Protein AF-A0A1X0DKU6-F1 (afdb_monomer_lite)

Organism: NCBI:txid444597

InterPro domains:
  IPR003793 UPF0166 [PF02641] (6-101)
  IPR003793 UPF0166 [PF02641] (116-204)
  IPR003793 UPF0166 [PF02641] (235-328)
  IPR011322 Nitrogen regulatory PII-like, alpha/beta [SSF54913] (4-101)
  IPR011322 Nitrogen regulatory PII-like, alpha/beta [SSF54913] (114-208)
  IPR011322 Nitrogen regulatory PII-like, alpha/beta [SSF54913] (234-327)
  IPR015867 Nitrogen regulatory protein PII/ATP phosphoribosyltransferase, C-terminal [G3DSA:3.30.70.120] (1-109)
  IPR015867 Nitrogen regulatory protein PII/ATP phosphoribosyltransferase, C-terminal [G3DSA:3.30.70.120] (110-214)
  IPR015867 Nitrogen regulatory protein PII/ATP phosphoribosyltransferase, C-terminal [G3DSA:3.30.70.120] (232-338)

pLDDT: mean 88.09, std 13.45, range [38.06, 98.56]

Sequence (351 aa):
MTEIHKLSAYLAERERHGCRFLTEEILELFERRRVAASVALRGITSFGPRNVIRTDELLSSSEDLPVVLTAVDEAATIAALAGEVADRVTRGLLTVERARVATNGELPATAAETVLMTLLLTRRQRADGVPAHIAATSVLHRLGFMGAVCFLGVDGTIAGTRHRARFFSANTDVPMLVTAIGSRSQVGDAVAELRGLTDRPLIERVQVCKRDGRLLARPHALPGTDADGLELRQKLVVYSDEDARHDGVPIHRALVARLRSAGAAGATVLRGVWGFVGDQPPHGDRLLRLTRRVPVATVIIDTPAGIAEHFGIVDAVTAEHGLVTSEMLPAALLRDGTHCRGGLSLGRHRY

Secondary structure (DSSP, 8-state):
---EEEEEEEEETT-EETTEEHHHHHHHHHHHTT-SEEEEEE-SEEE-TT---EES-S-STT---EEEEEEEEEHHHHHHHHHHHHHH-SEEEEEEEEEEE--TT---TTS-SEEEEEEEEESS-EETTEEHHHHHHHHHHHTT-SEEEEEEPSEEEETTEE----TT-S----EEEEEEEEEHHHHHHHHHHHTTT-S--EEEE-EEEEETTEE--PPP---SB-TT-PBPEEEEEEEEETT-EETTEEHHHHHHHHHHHTT-S-EEEEE-SEEEETTSPPEE--TT-SS---EEEEEEEE-HHHHHHHHHHHHHHTSSS-EEEEEEESEEEEEETTEEEEESS------

Foldseek 3Di:
DFWKKKKKWKDWQQDDQPPDGLVVVLQVVLLVLLFQKKFKFWFAWKAFQVLDIAHPPDVDPPGRTIIMIMTMDGPVSVLVSQVVSVVRDQATKMFMATKAFDDAPDPPPPAAFKKKKKDKAWQPDDDPNHGLLLVLQVLLLVLPFQKKFKTWGQWMHHSSHIWHDDPPDPDTRHIIMMITMHGPVSVNSSCVVCVVGGVGIMIDGKDWQDAQQDGPHAADQDDCAFPVRFGKKKKKKKKFWQCDFDPNHGLLVLCSVVCSVVSARMKTKGWGQWMDHGNDPIDGADPPDPDTGTMMMIMGMHGSVSSNVCVVSVSNSSNGHTIMMMDMGQFMWGHHRPDIDGGHPGHDDDD

Radius of gyration: 18.74 Å; chains: 1; bounding box: 50×48×47 Å

Structure (mmCIF, N/CA/C/O backbone):
data_AF-A0A1X0DKU6-F1
#
_entry.id   AF-A0A1X0DKU6-F1
#
loop_
_atom_site.group_PDB
_atom_site.id
_atom_site.type_symbol
_atom_site.label_atom_id
_atom_site.label_alt_id
_atom_site.label_comp_id
_atom_site.label_asym_id
_atom_site.label_entity_id
_atom_site.label_seq_id
_atom_site.pdbx_PDB_ins_code
_atom_site.Cartn_x
_atom_site.Cartn_y
_atom_site.Cartn_z
_atom_site.occupancy
_atom_site.B_iso_or_equiv
_atom_site.auth_seq_id
_atom_site.auth_comp_id
_atom_site.auth_asym_id
_atom_site.auth_atom_id
_atom_site.pdbx_PDB_model_num
ATOM 1 N N . MET A 1 1 ? 10.396 4.115 22.897 1.00 54.25 1 MET A N 1
ATOM 2 C CA . MET A 1 1 ? 9.908 4.361 21.523 1.00 54.25 1 MET A CA 1
ATOM 3 C C . MET A 1 1 ? 8.460 3.928 21.457 1.00 54.25 1 MET A C 1
ATOM 5 O O . MET A 1 1 ? 8.188 2.781 21.786 1.00 54.25 1 MET A O 1
ATOM 9 N N . THR A 1 2 ? 7.552 4.823 21.080 1.00 69.31 2 THR A N 1
ATOM 10 C CA . THR A 1 2 ? 6.136 4.489 20.891 1.00 69.31 2 THR A CA 1
ATOM 11 C C . THR A 1 2 ? 5.991 3.569 19.681 1.00 69.31 2 THR A C 1
ATOM 13 O O . THR A 1 2 ? 6.471 3.893 18.594 1.00 69.31 2 THR A O 1
ATOM 16 N N . GLU A 1 3 ? 5.391 2.397 19.876 1.00 86.38 3 GLU A N 1
ATOM 17 C CA . GLU A 1 3 ? 5.110 1.464 18.786 1.00 86.38 3 GLU A CA 1
ATOM 18 C C . GLU A 1 3 ? 3.943 2.008 17.955 1.00 86.38 3 GLU A C 1
ATOM 20 O O . GLU A 1 3 ? 2.887 2.326 18.502 1.00 86.38 3 GLU A O 1
ATOM 25 N N . ILE A 1 4 ? 4.147 2.145 16.645 1.00 92.56 4 ILE A N 1
ATOM 26 C CA . ILE A 1 4 ? 3.139 2.647 15.711 1.00 92.56 4 ILE A CA 1
ATOM 27 C C . ILE A 1 4 ? 2.627 1.482 14.881 1.00 92.56 4 ILE A C 1
ATOM 29 O O . ILE A 1 4 ? 3.414 0.710 14.328 1.00 92.56 4 ILE A O 1
ATOM 33 N N . HIS A 1 5 ? 1.310 1.370 14.757 1.00 95.44 5 HIS A N 1
ATOM 34 C CA . HIS A 1 5 ? 0.680 0.397 13.873 1.00 95.44 5 HIS A CA 1
ATOM 35 C C . HIS A 1 5 ? -0.080 1.104 12.757 1.00 95.44 5 HIS A C 1
ATOM 37 O O . HIS A 1 5 ? -0.505 2.253 12.885 1.00 95.44 5 HIS A O 1
ATOM 43 N N . LYS A 1 6 ? -0.234 0.393 11.645 1.00 96.19 6 LYS A N 1
ATOM 44 C CA . LYS A 1 6 ? -1.010 0.817 10.485 1.00 96.19 6 LYS A CA 1
ATOM 45 C C . LYS A 1 6 ? -2.115 -0.204 10.249 1.00 96.19 6 LYS A C 1
ATOM 47 O O . LYS A 1 6 ? -1.819 -1.360 9.964 1.00 96.19 6 LYS A O 1
ATOM 52 N N . LEU A 1 7 ? -3.367 0.218 10.382 1.00 97.81 7 LEU A N 1
ATOM 53 C CA . LEU A 1 7 ? -4.542 -0.559 9.994 1.00 97.81 7 LEU A CA 1
ATOM 54 C C . LEU A 1 7 ? -4.900 -0.205 8.553 1.00 97.81 7 LEU A C 1
ATOM 56 O O . LEU A 1 7 ? -5.129 0.968 8.266 1.00 97.81 7 LEU A O 1
ATOM 60 N N . SER A 1 8 ? -5.011 -1.197 7.676 1.00 97.81 8 SER A N 1
ATOM 61 C CA . SER A 1 8 ? -5.556 -1.016 6.331 1.00 97.81 8 SER A CA 1
ATOM 62 C C . SER A 1 8 ? -6.796 -1.882 6.125 1.00 97.81 8 SER A C 1
ATOM 64 O O . SER A 1 8 ? -6.813 -3.054 6.491 1.00 97.81 8 SER A O 1
ATOM 66 N N . ALA A 1 9 ? -7.842 -1.311 5.533 1.00 97.69 9 ALA A N 1
ATOM 67 C CA . ALA A 1 9 ? -9.075 -1.996 5.169 1.00 97.69 9 ALA A CA 1
ATOM 68 C C . ALA A 1 9 ? -9.301 -1.900 3.659 1.00 97.69 9 ALA A C 1
ATOM 70 O O . ALA A 1 9 ? -9.466 -0.804 3.125 1.00 97.69 9 ALA A O 1
ATOM 71 N N . TYR A 1 10 ? -9.328 -3.049 2.990 1.00 96.19 10 TYR A N 1
ATOM 72 C CA . TYR A 1 10 ? -9.609 -3.201 1.566 1.00 96.19 10 TYR A CA 1
ATOM 73 C C . TYR A 1 10 ? -11.072 -3.608 1.415 1.00 96.19 10 TYR A C 1
ATOM 75 O O . TYR A 1 10 ? -11.456 -4.743 1.718 1.00 96.19 10 TYR A O 1
ATOM 83 N N . LEU A 1 11 ? -11.891 -2.656 0.983 1.00 93.75 11 LEU A N 1
ATOM 84 C CA . LEU A 1 11 ? -13.342 -2.765 0.935 1.00 93.75 11 LEU A CA 1
ATOM 85 C C . LEU A 1 11 ? -13.851 -2.447 -0.463 1.00 93.75 11 LEU A C 1
ATOM 87 O O . LEU A 1 11 ? -13.151 -1.874 -1.296 1.00 93.75 11 LEU A O 1
ATOM 91 N N . ALA A 1 12 ? -15.101 -2.806 -0.703 1.00 90.44 12 ALA A N 1
ATOM 92 C CA . ALA A 1 12 ? -15.832 -2.284 -1.838 1.00 90.44 12 ALA A CA 1
ATOM 93 C C . ALA A 1 12 ? -16.494 -0.954 -1.458 1.00 90.44 12 ALA A C 1
ATOM 95 O O . ALA A 1 12 ? -16.991 -0.811 -0.340 1.00 90.44 12 ALA A O 1
ATOM 96 N N . GLU A 1 13 ? -16.510 0.018 -2.367 1.00 88.62 13 GLU A N 1
ATOM 97 C CA . GLU A 1 13 ? -17.048 1.357 -2.113 1.00 88.62 13 GLU A CA 1
ATOM 98 C C . GLU A 1 13 ? -18.514 1.315 -1.673 1.00 88.62 13 GLU A C 1
ATOM 100 O O . GLU A 1 13 ? -18.944 2.121 -0.844 1.00 88.62 13 GLU A O 1
ATOM 105 N N . ARG A 1 14 ? -19.277 0.354 -2.204 1.00 89.31 14 ARG A N 1
ATOM 106 C CA . ARG A 1 14 ? -20.706 0.195 -1.937 1.00 89.31 14 ARG A CA 1
ATOM 107 C C . ARG A 1 14 ? -21.002 -0.838 -0.850 1.00 89.31 14 ARG A C 1
ATOM 109 O O . ARG A 1 14 ? -22.180 -1.121 -0.629 1.00 89.31 14 ARG A O 1
ATOM 116 N N . GLU A 1 15 ? -19.987 -1.385 -0.177 1.00 89.38 15 GLU A N 1
ATOM 117 C CA . GLU A 1 15 ? -20.182 -2.293 0.959 1.00 89.38 15 GLU A CA 1
ATOM 118 C C . GLU A 1 15 ? -20.953 -1.575 2.076 1.00 89.38 15 GLU A C 1
ATOM 120 O O . GLU A 1 15 ? -20.759 -0.381 2.343 1.00 89.38 15 GLU A O 1
ATOM 125 N N . ARG A 1 16 ? -21.868 -2.299 2.724 1.00 90.50 16 ARG A N 1
ATOM 126 C CA . ARG A 1 16 ? -22.782 -1.743 3.723 1.00 90.50 16 ARG A CA 1
ATOM 127 C C . ARG A 1 16 ? -22.750 -2.529 5.018 1.00 90.50 16 ARG A C 1
ATOM 129 O O . ARG A 1 16 ? -22.684 -3.752 5.003 1.00 90.50 16 ARG A O 1
ATOM 136 N N . HIS A 1 17 ? -22.912 -1.801 6.114 1.00 90.50 17 HIS A N 1
ATOM 137 C CA . HIS A 1 17 ? -23.231 -2.341 7.426 1.00 90.50 17 HIS A CA 1
ATOM 138 C C . HIS A 1 17 ? -24.603 -1.780 7.826 1.00 90.50 17 HIS A C 1
ATOM 140 O O . HIS A 1 17 ? -24.805 -0.567 7.910 1.00 90.50 17 HIS A O 1
ATOM 146 N N . GLY A 1 18 ? -25.605 -2.659 7.928 1.00 88.56 18 GLY A N 1
ATOM 147 C CA . GLY A 1 18 ? -27.006 -2.238 8.020 1.00 88.56 18 GLY A CA 1
ATOM 148 C C . GLY A 1 18 ? -27.413 -1.330 6.849 1.00 88.56 18 GLY A C 1
ATOM 149 O O . GLY A 1 18 ? -27.259 -1.683 5.680 1.00 88.56 18 GLY A O 1
ATOM 150 N N . CYS A 1 19 ? -27.925 -0.136 7.158 1.00 88.81 19 CYS A N 1
ATOM 151 C CA . CYS A 1 19 ? -28.409 0.823 6.158 1.00 88.81 19 CYS A CA 1
ATOM 152 C C . CYS A 1 19 ? -27.344 1.823 5.673 1.00 88.81 19 CYS A C 1
ATOM 154 O O . CYS A 1 19 ? -27.642 2.668 4.824 1.00 88.81 19 CYS A O 1
ATOM 156 N N . ARG A 1 20 ? -26.110 1.766 6.185 1.00 91.75 20 ARG A N 1
ATOM 157 C CA . ARG A 1 20 ? -25.073 2.776 5.922 1.00 91.75 20 ARG A CA 1
ATOM 158 C C . ARG A 1 20 ? -23.924 2.197 5.104 1.00 91.75 20 ARG A C 1
ATOM 160 O O . ARG A 1 20 ? -23.714 0.988 5.077 1.00 91.75 20 ARG A O 1
ATOM 167 N N . PHE A 1 21 ? -23.188 3.069 4.418 1.00 92.06 21 PHE A N 1
ATOM 168 C CA . PHE A 1 21 ? -21.954 2.679 3.738 1.00 92.06 21 PHE A CA 1
ATOM 169 C C . PHE A 1 21 ? -20.856 2.422 4.766 1.00 92.06 21 PHE A C 1
ATOM 171 O O . PHE A 1 21 ? -20.579 3.279 5.607 1.00 92.06 21 PHE A O 1
ATOM 178 N N . LEU A 1 22 ? -20.213 1.262 4.665 1.00 93.44 22 LEU A N 1
ATOM 179 C CA . LEU A 1 22 ? -19.203 0.817 5.620 1.00 93.44 22 LEU A CA 1
ATOM 180 C C . LEU A 1 22 ? -18.001 1.775 5.666 1.00 93.44 22 LEU A C 1
ATOM 182 O O . LEU A 1 22 ? -17.511 2.102 6.743 1.00 93.44 22 LEU A O 1
ATOM 186 N N . THR A 1 23 ? -17.583 2.296 4.509 1.00 92.81 23 THR A N 1
ATOM 187 C CA . THR A 1 23 ? -16.500 3.285 4.400 1.00 92.81 23 THR A CA 1
ATOM 188 C C . THR A 1 23 ? -16.769 4.538 5.237 1.00 92.81 23 THR A C 1
ATOM 190 O O . THR A 1 23 ? -15.877 5.014 5.934 1.00 92.81 23 THR A O 1
ATOM 193 N N . GLU A 1 24 ? -18.002 5.054 5.211 1.00 91.88 24 GLU A N 1
ATOM 194 C CA . GLU A 1 24 ? -18.391 6.228 6.002 1.00 91.88 24 GLU A CA 1
ATOM 195 C C . GLU A 1 24 ? -18.356 5.916 7.501 1.00 91.88 24 GLU A C 1
ATOM 197 O O . GLU A 1 24 ? -17.786 6.682 8.272 1.00 91.88 24 GLU A O 1
ATOM 202 N N . GLU A 1 25 ? -18.905 4.768 7.915 1.00 94.31 25 GLU A N 1
ATOM 203 C CA . GLU A 1 25 ? -18.901 4.364 9.326 1.00 94.31 25 GLU A CA 1
ATOM 204 C C . GLU A 1 25 ? -17.488 4.224 9.902 1.00 94.31 25 GLU A C 1
ATOM 206 O O . GLU A 1 25 ? -17.243 4.621 11.046 1.00 94.31 25 GLU A O 1
ATOM 211 N N . ILE A 1 26 ? -16.562 3.658 9.123 1.00 95.62 26 ILE A N 1
ATOM 212 C CA . ILE A 1 26 ? -15.167 3.481 9.534 1.00 95.62 26 ILE A CA 1
ATOM 213 C C . ILE A 1 26 ? -14.459 4.837 9.633 1.00 95.62 26 ILE A C 1
ATOM 215 O O . ILE A 1 26 ? -13.752 5.083 10.608 1.00 95.62 26 ILE A O 1
ATOM 219 N N . LEU A 1 27 ? -14.670 5.746 8.679 1.00 93.31 27 LEU A N 1
ATOM 220 C CA . LEU A 1 27 ? -14.071 7.084 8.723 1.00 93.31 27 LEU A CA 1
ATOM 221 C C . LEU A 1 27 ? -14.599 7.922 9.894 1.00 93.31 27 LEU A C 1
ATOM 223 O O . LEU A 1 27 ? -13.821 8.598 10.567 1.00 93.31 27 LEU A O 1
ATOM 227 N N . GLU A 1 28 ? -15.894 7.834 10.203 1.00 93.12 28 GLU A N 1
ATOM 228 C CA . GLU A 1 28 ? -16.446 8.431 11.423 1.00 93.12 28 GLU A CA 1
ATOM 229 C C . GLU A 1 28 ? -15.847 7.801 12.684 1.00 93.12 28 GLU A C 1
ATOM 231 O O . GLU A 1 28 ? -15.648 8.484 13.685 1.00 93.12 28 GLU A O 1
ATOM 236 N N . LEU A 1 29 ? -15.561 6.495 12.668 1.00 93.75 29 LEU A N 1
ATOM 237 C CA . LEU A 1 29 ? -14.885 5.838 13.782 1.00 93.75 29 LEU A CA 1
ATOM 238 C C . LEU A 1 29 ? -13.453 6.363 13.956 1.00 93.75 29 LEU A C 1
ATOM 240 O O . LEU A 1 29 ? -13.055 6.630 15.090 1.00 93.75 29 LEU A O 1
ATOM 244 N N . PHE A 1 30 ? -12.714 6.572 12.863 1.00 94.50 30 PHE A N 1
ATOM 245 C CA . PHE A 1 30 ? -11.376 7.173 12.895 1.00 94.50 30 PHE A CA 1
ATOM 246 C C . PHE A 1 30 ? -11.409 8.592 13.468 1.00 94.50 30 PHE A C 1
ATOM 248 O O . PHE A 1 30 ? -10.579 8.945 14.305 1.00 94.50 30 PHE A O 1
ATOM 255 N N . GLU A 1 31 ? -12.401 9.389 13.072 1.00 92.06 31 GLU A N 1
ATOM 256 C CA . GLU A 1 31 ? -12.628 10.733 13.602 1.00 92.06 31 GLU A CA 1
ATOM 257 C C . GLU A 1 31 ? -12.982 10.716 15.095 1.00 92.06 31 GLU A C 1
ATOM 259 O O . GLU A 1 31 ? -12.336 11.402 15.887 1.00 92.06 31 GLU A O 1
ATOM 264 N N . ARG A 1 32 ? -13.945 9.881 15.512 1.00 92.75 32 ARG A N 1
ATOM 265 C CA . ARG A 1 32 ? -14.332 9.737 16.928 1.00 92.75 32 ARG A CA 1
ATOM 266 C C . ARG A 1 32 ? -13.161 9.307 17.804 1.00 92.75 32 ARG A C 1
ATOM 268 O O . ARG A 1 32 ? -13.051 9.760 18.940 1.00 92.75 32 ARG A O 1
ATOM 275 N N . ARG A 1 33 ? -12.291 8.438 17.284 1.00 91.75 33 ARG A N 1
ATOM 276 C CA . ARG A 1 33 ? -11.075 7.989 17.973 1.00 91.75 33 ARG A CA 1
ATOM 277 C C . ARG A 1 33 ? -9.904 8.952 17.857 1.00 91.75 33 ARG A C 1
ATOM 279 O O . ARG A 1 33 ? -8.874 8.690 18.466 1.00 91.75 33 ARG A O 1
ATOM 286 N N . ARG A 1 34 ? -10.075 10.061 17.130 1.00 91.50 34 ARG A N 1
ATOM 287 C CA . ARG A 1 34 ? -9.047 11.076 16.879 1.00 91.50 34 ARG A CA 1
ATOM 288 C C . ARG A 1 34 ? -7.746 10.457 16.377 1.00 91.50 34 ARG A C 1
ATOM 290 O O . ARG A 1 34 ? -6.671 10.874 16.799 1.00 91.50 34 ARG A O 1
ATOM 297 N N . VAL A 1 35 ? -7.869 9.473 15.482 1.00 93.00 35 VAL A N 1
ATOM 298 C CA . VAL A 1 35 ? -6.722 8.757 14.915 1.00 93.00 35 VAL A CA 1
ATOM 299 C C . VAL A 1 35 ? -5.703 9.769 14.397 1.00 93.00 35 VAL A C 1
ATOM 301 O O . VAL A 1 35 ? -6.073 10.715 13.692 1.00 93.00 35 VAL A O 1
ATOM 304 N N . ALA A 1 36 ? -4.429 9.574 14.742 1.00 91.62 36 ALA A N 1
ATOM 305 C CA . ALA A 1 36 ? -3.359 10.514 14.427 1.00 91.62 36 ALA A CA 1
ATOM 306 C C . ALA A 1 36 ? -3.339 10.882 12.937 1.00 91.62 36 ALA A C 1
ATOM 308 O O . ALA A 1 36 ? -3.266 12.067 12.594 1.00 91.62 36 ALA A O 1
ATOM 309 N N . ALA A 1 37 ? -3.473 9.881 12.061 1.00 92.50 37 ALA A N 1
ATOM 310 C CA . ALA A 1 37 ? -3.748 10.105 10.653 1.00 92.50 37 ALA A CA 1
ATOM 311 C C . ALA A 1 37 ? -4.507 8.947 9.994 1.00 92.50 37 ALA A C 1
ATOM 313 O O . ALA A 1 37 ? -4.301 7.779 10.318 1.00 92.50 37 ALA A O 1
ATOM 314 N N . SER A 1 38 ? -5.345 9.263 9.012 1.00 94.94 38 SER A N 1
ATOM 315 C CA . SER A 1 38 ? -5.971 8.283 8.135 1.00 94.94 38 SER A CA 1
ATOM 316 C C . SER A 1 38 ? -6.131 8.817 6.712 1.00 94.94 38 SER A C 1
ATOM 318 O O . SER A 1 38 ? -6.170 10.025 6.490 1.00 94.94 38 SER A O 1
ATOM 320 N N . VAL A 1 39 ? -6.235 7.924 5.735 1.00 95.06 39 VAL A N 1
ATOM 321 C CA . VAL A 1 39 ? -6.512 8.264 4.339 1.00 95.06 39 VAL A CA 1
ATOM 322 C C . VAL A 1 39 ? -7.417 7.209 3.714 1.00 95.06 39 VAL A C 1
ATOM 324 O O . VAL A 1 39 ? -7.209 6.011 3.892 1.00 95.06 39 VAL A O 1
ATOM 327 N N . ALA A 1 40 ? -8.419 7.660 2.968 1.00 95.62 40 ALA A N 1
ATOM 328 C CA . ALA A 1 40 ? -9.245 6.836 2.102 1.00 95.62 40 ALA A CA 1
ATOM 329 C C . ALA A 1 40 ? -8.774 6.997 0.659 1.00 95.62 40 ALA A C 1
ATOM 331 O O . ALA A 1 40 ? -8.864 8.088 0.093 1.00 95.62 40 ALA A O 1
ATOM 332 N N . LEU A 1 41 ? -8.291 5.916 0.057 1.00 93.88 41 LEU A N 1
ATOM 333 C CA . LEU A 1 41 ? -7.883 5.869 -1.342 1.00 93.88 41 LEU A CA 1
ATOM 334 C C . LEU A 1 41 ? -8.919 5.097 -2.151 1.00 93.88 41 LEU A C 1
ATOM 336 O O . LEU A 1 41 ? -9.323 4.002 -1.764 1.00 93.88 41 LEU A O 1
ATOM 340 N N . ARG A 1 42 ? -9.322 5.647 -3.294 1.00 91.94 42 ARG A N 1
ATOM 341 C CA . ARG A 1 42 ? -10.148 4.936 -4.272 1.00 91.94 42 ARG A CA 1
ATOM 342 C C . ARG A 1 42 ? -9.229 4.260 -5.288 1.00 91.94 42 ARG A C 1
ATOM 344 O O . ARG A 1 42 ? -8.386 4.924 -5.888 1.00 91.94 42 ARG A O 1
ATOM 351 N N . GLY A 1 43 ? -9.369 2.951 -5.451 1.00 90.62 43 GLY A N 1
ATOM 352 C CA . GLY A 1 43 ? -8.657 2.198 -6.476 1.00 90.62 43 GLY A CA 1
ATOM 353 C C . GLY A 1 43 ? -9.396 2.201 -7.811 1.00 90.62 43 GLY A C 1
ATOM 354 O O . GLY A 1 43 ? -10.555 2.601 -7.896 1.00 90.62 43 GLY A O 1
ATOM 355 N N . ILE A 1 44 ? -8.702 1.743 -8.850 1.00 89.12 44 ILE A N 1
ATOM 356 C CA . ILE A 1 44 ? -9.224 1.698 -10.225 1.00 89.12 44 ILE A CA 1
ATOM 357 C C . ILE A 1 44 ? -9.659 0.297 -10.627 1.00 89.12 44 ILE A C 1
ATOM 359 O O . ILE A 1 44 ? -10.521 0.134 -11.479 1.00 89.12 44 ILE A O 1
ATOM 363 N N . THR A 1 45 ? -9.072 -0.743 -10.027 1.00 88.94 45 THR A N 1
ATOM 364 C CA . THR A 1 45 ? -9.477 -2.129 -10.262 1.00 88.94 45 THR A CA 1
ATOM 365 C C . THR A 1 45 ? -9.126 -3.016 -9.068 1.00 88.94 45 THR A C 1
ATOM 367 O O . THR A 1 45 ? -8.110 -2.793 -8.414 1.00 88.94 45 THR A O 1
ATOM 370 N N . SER A 1 46 ? -9.934 -4.029 -8.757 1.00 86.56 46 SER A N 1
ATOM 371 C CA . SER A 1 46 ? -9.569 -5.083 -7.803 1.00 86.56 46 SER A CA 1
ATOM 372 C C . SER A 1 46 ? -10.287 -6.401 -8.068 1.00 86.56 46 SER A C 1
ATOM 374 O O . SER A 1 46 ? -11.298 -6.453 -8.768 1.00 86.56 46 SER A O 1
ATOM 376 N N . PHE A 1 47 ? -9.783 -7.463 -7.445 1.00 87.62 47 PHE A N 1
ATOM 377 C CA . PHE A 1 47 ? -10.542 -8.676 -7.164 1.00 87.62 47 PHE A CA 1
ATOM 378 C C . PHE A 1 47 ? -10.193 -9.183 -5.760 1.00 87.62 47 PHE A C 1
ATOM 380 O O . PHE A 1 47 ? -9.119 -8.904 -5.229 1.00 87.62 47 PHE A O 1
ATOM 387 N N . GLY A 1 48 ? -11.124 -9.911 -5.152 1.00 76.69 48 GLY A N 1
ATOM 388 C CA . GLY A 1 48 ? -10.930 -10.572 -3.860 1.00 76.69 48 GLY A CA 1
ATOM 389 C C . GLY A 1 48 ? -11.351 -12.041 -3.926 1.00 76.69 48 GLY A C 1
ATOM 390 O O . GLY A 1 48 ? -11.538 -12.557 -5.025 1.00 76.69 48 GLY A O 1
ATOM 391 N N . PRO A 1 49 ? -11.629 -12.693 -2.785 1.00 63.69 49 PRO A N 1
ATOM 392 C CA . PRO A 1 49 ? -11.840 -14.145 -2.713 1.00 63.69 49 PRO A CA 1
ATOM 393 C C . PRO A 1 49 ? -12.973 -14.697 -3.587 1.00 63.69 49 PRO A C 1
ATOM 395 O O . PRO A 1 49 ? -12.957 -15.860 -3.970 1.00 63.69 49 PRO A O 1
ATOM 398 N N . ARG A 1 50 ? -13.971 -13.867 -3.922 1.00 69.31 50 ARG A N 1
ATOM 399 C CA . ARG A 1 50 ? -15.069 -14.241 -4.831 1.00 69.31 50 ARG A CA 1
ATOM 400 C C . ARG A 1 50 ? -14.725 -14.095 -6.315 1.00 69.31 50 ARG A C 1
ATOM 402 O O . ARG A 1 50 ? -15.594 -14.296 -7.156 1.00 69.31 50 ARG A O 1
ATOM 409 N N . ASN A 1 51 ? -13.503 -13.678 -6.649 1.00 61.72 51 ASN A N 1
ATOM 410 C CA . ASN A 1 51 ? -13.037 -13.423 -8.012 1.00 61.72 51 ASN A CA 1
ATOM 411 C C . ASN A 1 51 ? -13.948 -12.482 -8.823 1.00 61.72 51 ASN A C 1
ATOM 413 O O . ASN A 1 51 ? -14.025 -12.589 -10.049 1.00 61.72 51 ASN A O 1
ATOM 417 N N . VAL A 1 52 ? -14.627 -11.545 -8.153 1.00 65.25 52 VAL A N 1
ATOM 418 C CA . VAL A 1 52 ? -15.411 -10.483 -8.800 1.00 65.25 52 VAL A CA 1
ATOM 419 C C . VAL A 1 52 ? -14.477 -9.324 -9.119 1.00 65.25 52 VAL A C 1
ATOM 421 O O . VAL A 1 52 ? -13.863 -8.773 -8.205 1.00 65.25 52 VAL A O 1
ATOM 424 N N . ILE A 1 53 ? -14.376 -8.973 -10.404 1.00 67.88 53 ILE A N 1
ATOM 425 C CA . ILE A 1 53 ? -13.640 -7.783 -10.832 1.00 67.88 53 ILE A CA 1
ATOM 426 C C . ILE A 1 53 ? -14.486 -6.556 -10.525 1.00 67.88 53 ILE A C 1
ATOM 428 O O . ILE A 1 53 ? -15.645 -6.462 -10.926 1.00 67.88 53 ILE A O 1
ATOM 432 N N . ARG A 1 54 ? -13.865 -5.615 -9.829 1.00 69.19 54 ARG A N 1
ATOM 433 C CA . ARG A 1 54 ? -14.349 -4.258 -9.611 1.00 69.19 54 ARG A CA 1
ATOM 434 C C . ARG A 1 54 ? -13.465 -3.345 -10.429 1.00 69.19 54 ARG A C 1
ATOM 436 O O . ARG A 1 54 ? -12.258 -3.450 -10.268 1.00 69.19 54 ARG A O 1
ATOM 443 N N . THR A 1 55 ? -14.007 -2.517 -11.310 1.00 66.69 55 THR A N 1
ATOM 444 C CA . THR A 1 55 ? -13.213 -1.677 -12.222 1.00 66.69 55 THR A CA 1
ATOM 445 C C . THR A 1 55 ? -13.980 -0.416 -12.611 1.00 66.69 55 THR A C 1
ATOM 447 O O . THR A 1 55 ? -15.198 -0.420 -12.447 1.00 66.69 55 THR A O 1
ATOM 450 N N . ASP A 1 56 ? -13.261 0.623 -13.062 1.00 61.75 56 ASP A N 1
ATOM 451 C CA . ASP A 1 56 ? -13.788 1.875 -13.635 1.00 61.75 56 ASP A CA 1
ATOM 452 C C . ASP A 1 56 ? -13.868 1.865 -15.183 1.00 61.75 56 ASP A C 1
ATOM 454 O O . ASP A 1 56 ? -14.057 2.900 -15.829 1.00 61.75 56 ASP A O 1
ATOM 458 N N . GLU A 1 57 ? -13.655 0.696 -15.801 1.00 57.53 57 GLU A N 1
ATOM 459 C CA . GLU A 1 57 ? -13.528 0.528 -17.254 1.00 57.53 57 GLU A CA 1
ATOM 460 C C . GLU A 1 57 ? -14.848 0.614 -18.034 1.00 57.53 57 GLU A C 1
ATOM 462 O O . GLU A 1 57 ? -14.826 0.852 -19.245 1.00 57.53 57 GLU A O 1
ATOM 467 N N . LEU A 1 58 ? -15.998 0.432 -17.383 1.00 45.62 58 LEU A N 1
ATOM 468 C CA . LEU A 1 58 ? -17.305 0.453 -18.030 1.00 45.62 58 LEU A CA 1
ATOM 469 C C . LEU A 1 58 ? -18.086 1.628 -17.458 1.00 45.62 58 LEU A C 1
ATOM 471 O O . LEU A 1 58 ? -18.674 1.463 -16.400 1.00 45.62 58 LEU A O 1
ATOM 475 N N . LEU A 1 59 ? -18.144 2.759 -18.183 1.00 38.78 59 LEU A N 1
ATOM 476 C CA . LEU A 1 59 ? -18.905 3.997 -17.886 1.00 38.78 59 LEU A CA 1
ATOM 477 C C . LEU A 1 59 ? -20.408 3.750 -17.599 1.00 38.78 59 LEU A C 1
ATOM 479 O O . LEU A 1 59 ? -21.301 4.217 -18.304 1.00 38.78 59 LEU A O 1
ATOM 483 N N . SER A 1 60 ? -20.700 2.986 -16.563 1.00 42.06 60 SER A N 1
ATOM 484 C CA . SER A 1 60 ? -21.980 2.435 -16.176 1.00 42.06 60 SER A CA 1
ATOM 485 C C . SER A 1 60 ? -22.173 2.765 -14.705 1.00 42.06 60 SER A C 1
ATOM 487 O O . SER A 1 60 ? -21.252 2.710 -13.894 1.00 42.06 60 SER A O 1
ATOM 489 N N . SER A 1 61 ? -23.396 3.109 -14.325 1.00 38.06 61 SER A N 1
ATOM 490 C CA . SER A 1 61 ? -23.744 3.522 -12.962 1.00 38.06 61 SER A CA 1
ATOM 491 C C . SER A 1 61 ? -23.690 2.387 -11.920 1.00 38.06 61 SER A C 1
ATOM 493 O O . SER A 1 61 ? -24.238 2.540 -10.828 1.00 38.06 61 SER A O 1
ATOM 495 N N . SER A 1 62 ? -23.096 1.236 -12.258 1.00 43.97 62 SER A N 1
ATOM 496 C CA . SER A 1 62 ? -23.111 -0.006 -11.476 1.00 43.97 62 SER A CA 1
ATOM 497 C C . SER A 1 62 ? -21.725 -0.448 -10.980 1.00 43.97 62 SER A C 1
ATOM 499 O O . SER A 1 62 ? -21.595 -1.562 -10.468 1.00 43.97 62 SER A O 1
ATOM 501 N N . GLU A 1 63 ? -20.696 0.389 -11.110 1.00 59.00 63 GLU A N 1
ATOM 502 C CA . GLU A 1 63 ? -19.351 0.062 -10.633 1.00 59.00 63 GLU A CA 1
ATOM 503 C C . GLU A 1 63 ? -19.266 0.137 -9.096 1.00 59.00 63 GLU A C 1
ATOM 505 O O . GLU A 1 63 ? -19.738 1.078 -8.453 1.00 59.00 63 GLU A O 1
ATOM 510 N N . ASP A 1 64 ? -18.686 -0.899 -8.494 1.00 75.62 64 ASP A N 1
ATOM 511 C CA . ASP A 1 64 ? -18.411 -1.005 -7.060 1.00 75.62 64 ASP A CA 1
ATOM 512 C C . ASP A 1 64 ? -16.894 -0.955 -6.874 1.00 75.62 64 ASP A C 1
ATOM 514 O O . ASP A 1 64 ? -16.255 -1.997 -6.812 1.00 75.62 64 ASP A O 1
ATOM 518 N N . LEU A 1 65 ? -16.290 0.237 -6.900 1.00 84.94 65 LEU A N 1
ATOM 519 C CA . LEU A 1 65 ? -14.829 0.381 -6.926 1.00 84.94 65 LEU A CA 1
ATOM 520 C C . LEU A 1 65 ? -14.180 -0.068 -5.606 1.00 84.94 65 LEU A C 1
ATOM 522 O O . LEU A 1 65 ? -14.790 0.047 -4.544 1.00 84.94 65 LEU A O 1
ATOM 526 N N . PRO A 1 66 ? -12.932 -0.566 -5.621 1.00 91.75 66 PRO A N 1
ATOM 527 C CA . PRO A 1 66 ? -12.199 -0.797 -4.382 1.00 91.75 66 PRO A CA 1
ATOM 528 C C . PRO A 1 66 ? -11.893 0.513 -3.653 1.00 91.75 66 PRO A C 1
ATOM 530 O O . PRO A 1 66 ? -11.467 1.497 -4.257 1.00 91.75 66 PRO A O 1
ATOM 533 N N . VAL A 1 67 ? -12.017 0.490 -2.331 1.00 93.62 67 VAL A N 1
ATOM 534 C CA . VAL A 1 67 ? -11.547 1.545 -1.433 1.00 93.62 67 VAL A CA 1
ATOM 535 C C . VAL A 1 67 ? -10.562 0.937 -0.446 1.00 93.62 67 VAL A C 1
ATOM 537 O O . VAL A 1 67 ? -10.830 -0.107 0.147 1.00 93.62 67 VAL A O 1
ATOM 540 N N . VAL A 1 68 ? -9.423 1.602 -0.266 1.00 97.00 68 VAL A N 1
ATOM 541 C CA . VAL A 1 68 ? -8.427 1.265 0.751 1.00 97.00 68 VAL A CA 1
ATOM 542 C C . VAL A 1 68 ? -8.420 2.369 1.796 1.00 97.00 68 VAL A C 1
ATOM 544 O O . VAL A 1 68 ? -8.016 3.498 1.517 1.00 97.00 68 VAL A O 1
ATOM 547 N N . LEU A 1 69 ? -8.893 2.049 2.994 1.00 97.12 69 LEU A N 1
ATOM 548 C CA . LEU A 1 69 ? -8.812 2.924 4.159 1.00 97.12 69 LEU A CA 1
ATOM 549 C C . LEU A 1 69 ? -7.552 2.570 4.933 1.00 97.12 69 LEU A C 1
ATOM 551 O O . LEU A 1 69 ? -7.402 1.420 5.323 1.00 97.12 69 LEU A O 1
ATOM 555 N N . THR A 1 70 ? -6.683 3.535 5.194 1.00 96.81 70 THR A N 1
ATOM 556 C CA . THR A 1 70 ? -5.484 3.333 6.010 1.00 96.81 70 THR A CA 1
ATOM 557 C C . THR A 1 70 ? -5.514 4.283 7.192 1.00 96.81 70 THR A C 1
ATOM 559 O O . THR A 1 70 ? -5.690 5.478 6.996 1.00 96.81 70 THR A O 1
ATOM 562 N N . ALA A 1 71 ? -5.324 3.767 8.400 1.00 96.81 71 ALA A N 1
ATOM 563 C CA . ALA A 1 71 ? -5.225 4.514 9.649 1.00 96.81 71 ALA A CA 1
ATOM 564 C C . ALA A 1 71 ? -3.891 4.202 10.328 1.00 96.81 71 ALA A C 1
ATOM 566 O O . ALA A 1 71 ? -3.480 3.044 10.382 1.00 96.81 71 ALA A O 1
ATOM 567 N N . VAL A 1 72 ? -3.223 5.224 10.855 1.00 94.94 72 VAL A N 1
ATOM 568 C CA . VAL A 1 72 ? -1.949 5.099 11.564 1.00 94.94 72 VAL A CA 1
ATOM 569 C C . VAL A 1 72 ? -2.058 5.785 12.911 1.00 94.94 72 VAL A C 1
ATOM 571 O O . VAL A 1 72 ? -2.450 6.950 12.989 1.00 94.94 72 VAL A O 1
ATOM 574 N N . ASP A 1 73 ? -1.668 5.066 13.958 1.00 95.06 73 ASP A N 1
ATOM 575 C CA . ASP A 1 73 ? -1.605 5.589 15.316 1.00 95.06 73 ASP A CA 1
ATOM 576 C C . ASP A 1 73 ? -0.709 4.713 16.205 1.00 95.06 73 ASP A C 1
ATOM 578 O O . ASP A 1 73 ? -0.091 3.747 15.749 1.00 95.06 73 ASP A O 1
ATOM 582 N N . GLU A 1 74 ? -0.644 5.046 17.488 1.00 94.00 74 GLU A N 1
ATOM 583 C CA . GLU A 1 74 ? -0.083 4.188 18.520 1.00 94.00 74 GLU A CA 1
ATOM 584 C C . GLU A 1 74 ? -0.742 2.803 18.525 1.00 94.00 74 GLU A C 1
ATOM 586 O O . GLU A 1 74 ? -1.948 2.648 18.301 1.00 94.00 74 GLU A O 1
ATOM 591 N N . ALA A 1 75 ? 0.065 1.788 18.832 1.00 93.44 75 ALA A N 1
ATOM 592 C CA . ALA A 1 75 ? -0.322 0.383 18.812 1.00 93.44 75 ALA A CA 1
ATOM 593 C C . ALA A 1 75 ? -1.632 0.089 19.562 1.00 93.44 75 ALA A C 1
ATOM 595 O O . ALA A 1 75 ? -2.496 -0.620 19.050 1.00 93.44 75 ALA A O 1
ATOM 596 N N . ALA A 1 76 ? -1.813 0.662 20.755 1.00 92.88 76 ALA A N 1
ATOM 597 C CA . ALA A 1 76 ? -3.013 0.448 21.563 1.00 92.88 76 ALA A CA 1
ATOM 598 C C . ALA A 1 76 ? -4.278 1.018 20.897 1.00 92.88 76 ALA A C 1
ATOM 600 O O . ALA A 1 76 ? -5.317 0.352 20.863 1.00 92.88 76 ALA A O 1
ATOM 601 N N . THR A 1 77 ? -4.182 2.221 20.320 1.00 94.94 77 THR A N 1
ATOM 602 C CA . THR A 1 77 ? -5.289 2.868 19.603 1.00 94.94 77 THR A CA 1
ATOM 603 C C . THR A 1 77 ? -5.694 2.044 18.388 1.00 94.94 77 THR A C 1
ATOM 605 O O . THR A 1 77 ? -6.881 1.770 18.200 1.00 94.94 77 THR A O 1
ATOM 608 N N . ILE A 1 78 ? -4.714 1.592 17.601 1.00 96.44 78 ILE A N 1
ATOM 609 C CA . ILE A 1 78 ? -4.965 0.770 16.415 1.00 96.44 78 ILE A CA 1
ATOM 610 C C . ILE A 1 78 ? -5.508 -0.609 16.780 1.00 96.44 78 ILE A C 1
ATOM 612 O O . ILE A 1 78 ? -6.441 -1.056 16.125 1.00 96.44 78 ILE A O 1
ATOM 616 N N . ALA A 1 79 ? -5.003 -1.267 17.823 1.00 94.25 79 ALA A N 1
ATOM 617 C CA . ALA A 1 79 ? -5.509 -2.573 18.245 1.00 94.25 79 ALA A CA 1
ATOM 618 C C . ALA A 1 79 ? -6.998 -2.515 18.629 1.00 94.25 79 ALA A C 1
ATOM 620 O O . ALA A 1 79 ? -7.792 -3.341 18.177 1.00 94.25 79 ALA A O 1
ATOM 621 N N . ALA A 1 80 ? -7.396 -1.503 19.404 1.00 94.06 80 ALA A N 1
ATOM 622 C CA . ALA A 1 80 ? -8.794 -1.313 19.779 1.00 94.06 80 ALA A CA 1
ATOM 623 C C . ALA A 1 80 ? -9.668 -0.957 18.560 1.00 94.06 80 ALA A C 1
ATOM 625 O O . ALA A 1 80 ? -10.752 -1.509 18.375 1.00 94.06 80 ALA A O 1
ATOM 626 N N . LEU A 1 81 ? -9.167 -0.075 17.692 1.00 95.81 81 LEU A N 1
ATOM 627 C CA . LEU A 1 81 ? -9.845 0.317 16.460 1.00 95.81 81 LEU A CA 1
ATOM 628 C C . LEU A 1 81 ? -10.028 -0.863 15.493 1.00 95.81 81 LEU A C 1
ATOM 630 O O . LEU A 1 81 ? -11.084 -1.001 14.884 1.00 95.81 81 LEU A O 1
ATOM 634 N N . ALA A 1 82 ? -9.018 -1.721 15.369 1.00 96.25 82 ALA A N 1
ATOM 635 C CA . ALA A 1 82 ? -9.024 -2.891 14.504 1.00 96.25 82 ALA A CA 1
ATOM 636 C C . ALA A 1 82 ? -10.140 -3.874 14.887 1.00 96.25 82 ALA A C 1
ATOM 638 O O . ALA A 1 82 ? -10.843 -4.352 13.999 1.00 96.25 82 ALA A O 1
ATOM 639 N N . GLY A 1 83 ? -10.355 -4.118 16.187 1.00 94.62 83 GLY A N 1
ATOM 640 C CA . GLY A 1 83 ? -11.477 -4.930 16.673 1.00 94.62 83 GLY A CA 1
ATOM 641 C C . GLY A 1 83 ? -12.836 -4.336 16.295 1.00 94.62 83 GLY A C 1
ATOM 642 O O . GLY A 1 83 ? -13.670 -5.005 15.693 1.00 94.62 83 GLY A O 1
ATOM 643 N N . GLU A 1 84 ? -13.026 -3.038 16.531 1.00 95.38 84 GLU A N 1
ATOM 644 C CA . GLU A 1 84 ? -14.283 -2.357 16.197 1.00 95.38 84 GLU A CA 1
ATOM 645 C C . GLU A 1 84 ? -14.568 -2.290 14.692 1.00 95.38 84 GLU A C 1
ATOM 647 O O . GLU A 1 84 ? -15.729 -2.349 14.273 1.00 95.38 84 GLU A O 1
ATOM 652 N N . VAL A 1 85 ? -13.532 -2.144 13.864 1.00 96.19 85 VAL A N 1
ATOM 653 C CA . VAL A 1 85 ? -13.673 -2.222 12.406 1.00 96.19 85 VAL A CA 1
ATOM 654 C C . VAL A 1 85 ? -13.999 -3.657 11.994 1.00 96.19 85 VAL A C 1
ATOM 656 O O . VAL A 1 85 ? -14.908 -3.855 11.189 1.00 96.19 85 VAL A O 1
ATOM 659 N N . ALA A 1 86 ? -13.330 -4.659 12.573 1.00 94.94 86 ALA A N 1
ATOM 660 C CA . ALA A 1 86 ? -13.601 -6.067 12.295 1.00 94.94 86 ALA A CA 1
ATOM 661 C C . ALA A 1 86 ? -15.062 -6.437 12.554 1.00 94.94 86 ALA A C 1
ATOM 663 O O . ALA A 1 86 ? -15.657 -7.110 11.718 1.00 94.94 86 ALA A O 1
ATOM 664 N N . ASP A 1 87 ? -15.662 -5.952 13.641 1.00 93.06 87 ASP A N 1
ATOM 665 C CA . ASP A 1 87 ? -17.061 -6.236 13.981 1.00 93.06 87 ASP A CA 1
ATOM 666 C C . ASP A 1 87 ? -18.064 -5.700 12.951 1.00 93.06 87 ASP A C 1
ATOM 668 O O . ASP A 1 87 ? -19.125 -6.291 12.757 1.00 93.06 87 ASP A O 1
ATOM 672 N N . ARG A 1 88 ? -17.718 -4.612 12.252 1.00 93.44 88 ARG A N 1
ATOM 673 C CA . ARG A 1 88 ? -18.572 -3.971 11.235 1.00 93.44 88 ARG A CA 1
ATOM 674 C C . ARG A 1 88 ? -18.363 -4.534 9.834 1.00 93.44 88 ARG A C 1
ATOM 676 O O . ARG A 1 88 ? -19.257 -4.453 8.995 1.00 93.44 88 ARG A O 1
ATOM 683 N N . VAL A 1 89 ? -17.178 -5.074 9.557 1.00 92.69 89 VAL A N 1
ATOM 684 C CA . VAL A 1 89 ? -16.833 -5.600 8.236 1.00 92.69 89 VAL A CA 1
ATOM 685 C C . VAL A 1 89 ? -17.509 -6.952 8.038 1.00 92.69 89 VAL A C 1
ATOM 687 O O . VAL A 1 89 ? -17.173 -7.947 8.678 1.00 92.69 89 VAL A O 1
ATOM 690 N N . THR A 1 90 ? -18.455 -6.994 7.108 1.00 89.19 90 THR A N 1
ATOM 691 C CA . THR A 1 90 ? -19.094 -8.223 6.618 1.00 89.19 90 THR A CA 1
ATOM 692 C C . THR A 1 90 ? -18.311 -8.853 5.478 1.00 89.19 90 THR A C 1
ATOM 694 O O . THR A 1 90 ? -18.198 -10.079 5.400 1.00 89.19 90 THR A O 1
ATOM 697 N N . ARG A 1 91 ? -17.763 -8.025 4.583 1.00 90.69 91 ARG A N 1
ATOM 698 C CA . ARG A 1 91 ? -16.910 -8.462 3.478 1.00 90.69 91 ARG A CA 1
ATOM 699 C C . ARG A 1 91 ? -15.745 -7.509 3.285 1.00 90.69 91 ARG A C 1
ATOM 701 O O . ARG A 1 91 ? -15.935 -6.299 3.191 1.00 90.69 91 ARG A O 1
ATOM 708 N N . GLY A 1 92 ? -14.546 -8.065 3.182 1.00 92.44 92 GLY A N 1
ATOM 709 C CA . GLY A 1 92 ? -13.330 -7.290 2.978 1.00 92.44 92 GLY A CA 1
ATOM 710 C C . GLY A 1 92 ? -12.103 -7.951 3.578 1.00 92.44 92 GLY A C 1
ATOM 711 O O . GLY A 1 92 ? -12.170 -9.039 4.152 1.00 92.44 92 GLY A O 1
ATOM 712 N N . LEU A 1 93 ? -10.977 -7.262 3.445 1.00 95.62 93 LEU A N 1
ATOM 713 C CA . LEU A 1 93 ? -9.710 -7.655 4.044 1.00 95.62 93 LEU A CA 1
ATOM 714 C C . LEU A 1 93 ? -9.224 -6.533 4.956 1.00 95.62 93 LEU A C 1
ATOM 716 O O . LEU A 1 93 ? -9.111 -5.388 4.525 1.00 95.62 93 LEU A O 1
ATOM 720 N N . LEU A 1 94 ? -8.918 -6.875 6.201 1.00 97.69 94 LEU A N 1
ATOM 721 C CA . LEU A 1 94 ? -8.267 -5.990 7.158 1.00 97.69 94 LEU A CA 1
ATOM 722 C C . LEU A 1 94 ? -6.836 -6.463 7.377 1.00 97.69 94 LEU A C 1
ATOM 724 O O . LEU A 1 94 ? -6.615 -7.660 7.532 1.00 97.69 94 LEU A O 1
ATOM 728 N N . THR A 1 95 ? -5.877 -5.547 7.428 1.00 97.62 95 THR A N 1
ATOM 729 C CA . THR A 1 95 ? -4.483 -5.838 7.778 1.00 97.62 95 THR A CA 1
ATOM 730 C C . THR A 1 95 ? -4.019 -4.901 8.878 1.00 97.62 95 THR A C 1
ATOM 732 O O . THR A 1 95 ? -4.410 -3.736 8.908 1.00 97.62 95 THR A O 1
ATOM 735 N N . VAL A 1 96 ? -3.182 -5.402 9.787 1.00 97.12 96 VAL A N 1
ATOM 736 C CA . VAL A 1 96 ? -2.468 -4.559 10.752 1.00 97.12 96 VAL A CA 1
ATOM 737 C C . VAL A 1 96 ? -0.977 -4.797 10.581 1.00 97.12 96 VAL A C 1
ATOM 739 O O . VAL A 1 96 ? -0.496 -5.929 10.619 1.00 97.12 96 VAL A O 1
ATOM 742 N N . GLU A 1 97 ? -0.248 -3.713 10.367 1.00 94.38 97 GLU A N 1
ATOM 743 C CA . GLU A 1 97 ? 1.180 -3.703 10.075 1.00 94.38 97 GLU A CA 1
ATOM 744 C C . GLU A 1 97 ? 1.931 -2.906 11.143 1.00 94.38 97 GLU A C 1
ATOM 746 O O . GLU A 1 97 ? 1.381 -2.002 11.778 1.00 94.38 97 GLU A O 1
ATOM 751 N N . ARG A 1 98 ? 3.209 -3.242 11.347 1.00 92.06 98 ARG A N 1
ATOM 752 C CA . ARG A 1 98 ? 4.091 -2.502 12.255 1.00 92.06 98 ARG A CA 1
ATOM 753 C C . ARG A 1 98 ? 4.846 -1.441 11.471 1.00 92.06 98 ARG A C 1
ATOM 755 O O . ARG A 1 98 ? 5.605 -1.781 10.567 1.00 92.06 98 ARG A O 1
ATOM 762 N N . ALA A 1 99 ? 4.723 -0.194 11.901 1.00 90.62 99 ALA A N 1
ATOM 763 C CA . ALA A 1 99 ? 5.473 0.927 11.364 1.00 90.62 99 ALA A CA 1
ATOM 764 C C . ALA A 1 99 ? 6.350 1.554 12.454 1.00 90.62 99 ALA A C 1
ATOM 766 O O . ALA A 1 99 ? 6.177 1.335 13.656 1.00 90.62 99 ALA A O 1
ATOM 767 N N . ARG A 1 100 ? 7.331 2.351 12.039 1.00 89.44 100 ARG A N 1
ATOM 768 C CA . ARG A 1 100 ? 8.110 3.194 12.952 1.00 89.44 100 ARG A CA 1
ATOM 769 C C . ARG A 1 100 ? 8.143 4.609 12.419 1.00 89.44 100 ARG A C 1
ATOM 771 O O . ARG A 1 100 ? 8.224 4.796 11.212 1.00 89.44 100 ARG A O 1
ATOM 778 N N . VAL A 1 101 ? 8.119 5.592 13.311 1.00 89.25 101 VAL A N 1
ATOM 779 C CA . VAL A 1 101 ? 8.437 6.965 12.916 1.00 89.25 101 VAL A CA 1
ATOM 780 C C . VAL A 1 101 ? 9.936 7.032 12.646 1.00 89.25 101 VAL A C 1
ATOM 782 O O . VAL A 1 101 ? 10.729 6.635 13.501 1.00 89.25 101 VAL A O 1
ATOM 785 N N . ALA A 1 102 ? 10.324 7.484 11.460 1.00 86.56 102 ALA A N 1
ATOM 786 C CA . ALA A 1 102 ? 11.716 7.750 11.151 1.00 86.56 102 ALA A CA 1
ATOM 787 C C . ALA A 1 102 ? 12.149 9.041 11.859 1.00 86.56 102 ALA A C 1
ATOM 789 O O . ALA A 1 102 ? 11.515 10.085 11.724 1.00 86.56 102 ALA A O 1
ATOM 790 N N . THR A 1 103 ? 13.227 8.952 12.632 1.00 77.50 103 THR A N 1
ATOM 791 C CA . THR A 1 103 ? 13.860 10.081 13.317 1.00 77.50 103 THR A CA 1
ATOM 792 C C . THR A 1 103 ? 15.227 10.352 12.697 1.00 77.50 103 THR A C 1
ATOM 794 O O . THR A 1 103 ? 15.867 9.456 12.139 1.00 77.50 103 THR A O 1
ATOM 797 N N . ASN A 1 104 ? 15.706 11.592 12.796 1.00 65.50 104 ASN A N 1
ATOM 798 C CA . ASN A 1 104 ? 17.076 11.900 12.406 1.00 65.50 104 ASN A CA 1
ATOM 799 C C . ASN A 1 104 ? 18.063 11.188 13.341 1.00 65.50 104 ASN A C 1
ATOM 801 O O . ASN A 1 104 ? 18.027 11.404 14.547 1.00 65.50 104 ASN A O 1
ATOM 805 N N . GLY A 1 105 ? 18.964 10.386 12.770 1.00 56.59 105 GLY A N 1
ATOM 806 C CA . GLY A 1 105 ? 20.153 9.871 13.458 1.00 56.59 105 GLY A CA 1
ATOM 807 C C . GLY A 1 105 ? 20.038 8.496 14.122 1.00 56.59 105 GLY A C 1
ATOM 808 O O . GLY A 1 105 ? 21.061 7.970 14.536 1.00 56.59 105 GLY A O 1
ATOM 809 N N . GLU A 1 106 ? 18.862 7.863 14.178 1.00 53.84 106 GLU A N 1
ATOM 810 C CA . GLU A 1 106 ? 18.703 6.568 14.866 1.00 53.84 106 GLU A CA 1
ATOM 811 C C . GLU A 1 106 ? 17.762 5.615 14.120 1.00 53.84 106 GLU A C 1
ATOM 813 O O . GLU A 1 106 ? 16.767 5.117 14.648 1.00 53.84 106 GLU A O 1
ATOM 818 N N . LEU A 1 107 ? 18.084 5.302 12.866 1.00 54.44 107 LEU A N 1
ATOM 819 C CA . LEU A 1 107 ? 17.590 4.062 12.273 1.00 54.44 107 LEU A CA 1
ATOM 820 C C . LEU A 1 107 ? 18.520 2.936 12.752 1.00 54.44 107 LEU A C 1
ATOM 822 O O . LEU A 1 107 ? 19.621 2.825 12.219 1.00 54.44 107 LEU A O 1
ATOM 826 N N . PRO A 1 108 ? 18.139 2.101 13.745 1.00 49.06 108 PRO A N 1
ATOM 827 C CA . PRO A 1 108 ? 19.042 1.093 14.305 1.00 49.06 108 PRO A CA 1
ATOM 828 C C . PRO A 1 108 ? 19.610 0.198 13.198 1.00 49.06 108 PRO A C 1
ATOM 830 O O . PRO A 1 108 ? 18.854 -0.269 12.345 1.00 49.06 108 PRO A O 1
ATOM 833 N N . ALA A 1 109 ? 20.923 -0.050 13.215 1.00 49.69 109 ALA A N 1
ATOM 834 C CA . ALA A 1 109 ? 21.668 -0.752 12.159 1.00 49.69 109 ALA A CA 1
ATOM 835 C C . ALA A 1 109 ? 21.156 -2.177 11.835 1.00 49.69 109 ALA A C 1
ATOM 837 O O . ALA A 1 109 ? 21.558 -2.773 10.845 1.00 49.69 109 ALA A O 1
ATOM 838 N N . THR A 1 110 ? 20.258 -2.727 12.656 1.00 49.69 110 THR A N 1
ATOM 839 C CA . THR A 1 110 ? 19.748 -4.104 12.593 1.00 49.69 110 THR A CA 1
ATOM 840 C C . THR A 1 110 ? 18.440 -4.293 11.826 1.00 49.69 110 THR A C 1
ATOM 842 O O . THR A 1 110 ? 17.926 -5.407 11.783 1.00 49.69 110 THR A O 1
ATOM 845 N N . ALA A 1 111 ? 17.847 -3.248 11.253 1.00 48.41 111 ALA A N 1
ATOM 846 C CA . ALA A 1 111 ? 16.617 -3.404 10.482 1.00 48.41 111 ALA A CA 1
ATOM 847 C C . ALA A 1 111 ? 16.884 -3.267 8.975 1.00 48.41 111 ALA A C 1
ATOM 849 O O . ALA A 1 111 ? 17.887 -2.688 8.580 1.00 48.41 111 ALA A O 1
ATOM 850 N N . ALA A 1 112 ? 16.025 -3.882 8.156 1.00 57.22 112 ALA A N 1
ATOM 851 C CA . ALA A 1 112 ? 16.257 -4.153 6.734 1.00 57.22 112 ALA A CA 1
ATOM 852 C C . ALA A 1 112 ? 16.907 -3.009 5.940 1.00 57.22 112 ALA A C 1
ATOM 854 O O . ALA A 1 112 ? 16.596 -1.835 6.164 1.00 57.22 112 ALA A O 1
ATOM 855 N N . GLU A 1 113 ? 17.772 -3.391 4.993 1.00 77.75 113 GLU A N 1
ATOM 856 C CA . GLU A 1 113 ? 18.543 -2.482 4.137 1.00 77.75 113 GLU A CA 1
ATOM 857 C C . GLU A 1 113 ? 17.634 -1.561 3.315 1.00 77.75 113 GLU A C 1
ATOM 859 O O . GLU A 1 113 ? 17.922 -0.371 3.185 1.00 77.75 113 GLU A O 1
ATOM 864 N N . THR A 1 114 ? 16.500 -2.089 2.839 1.00 90.44 114 THR A N 1
ATOM 865 C CA . THR A 1 114 ? 15.465 -1.321 2.137 1.00 90.44 114 THR A CA 1
ATOM 866 C C . THR A 1 114 ? 14.211 -1.161 2.993 1.00 90.44 114 THR A C 1
ATOM 868 O O . THR A 1 114 ? 13.775 -2.078 3.695 1.00 90.44 114 THR A O 1
ATOM 871 N N . VAL A 1 115 ? 13.609 0.022 2.921 1.00 92.88 115 VAL A N 1
ATOM 872 C CA . VAL A 1 115 ? 12.374 0.371 3.617 1.00 92.88 115 VAL A CA 1
ATOM 873 C C . VAL A 1 115 ? 11.378 1.021 2.660 1.00 92.88 115 VAL A C 1
ATOM 875 O O . VAL A 1 115 ? 11.753 1.686 1.693 1.00 92.88 115 VAL A O 1
ATOM 878 N N . LEU A 1 116 ? 10.097 0.829 2.955 1.00 95.69 116 LEU A N 1
ATOM 879 C CA . LEU A 1 116 ? 9.011 1.648 2.444 1.00 95.69 116 LEU A CA 1
ATOM 880 C C . LEU A 1 116 ? 8.842 2.821 3.403 1.00 95.69 116 LEU A C 1
ATOM 882 O O . LEU A 1 116 ? 8.470 2.630 4.558 1.00 95.69 116 LEU A O 1
ATOM 886 N N . MET A 1 117 ? 9.121 4.027 2.927 1.00 96.06 117 MET A N 1
ATOM 887 C CA . MET A 1 117 ? 8.814 5.257 3.636 1.00 96.06 117 MET A CA 1
ATOM 888 C C . MET A 1 117 ? 7.444 5.778 3.206 1.00 96.06 117 MET A C 1
ATOM 890 O O . MET A 1 117 ? 7.157 5.849 2.015 1.00 96.06 117 MET A O 1
ATOM 894 N N . THR A 1 118 ? 6.614 6.181 4.162 1.00 95.88 118 THR A N 1
ATOM 895 C CA . THR A 1 118 ? 5.317 6.812 3.918 1.00 95.88 118 THR A CA 1
ATOM 896 C C . THR A 1 118 ? 5.283 8.200 4.544 1.00 95.88 118 THR A C 1
ATOM 898 O O . THR A 1 118 ? 5.503 8.354 5.746 1.00 95.88 118 THR A O 1
ATOM 901 N N . LEU A 1 119 ? 4.972 9.212 3.736 1.00 95.19 119 LEU A N 1
ATOM 902 C CA . LEU A 1 119 ? 4.715 10.5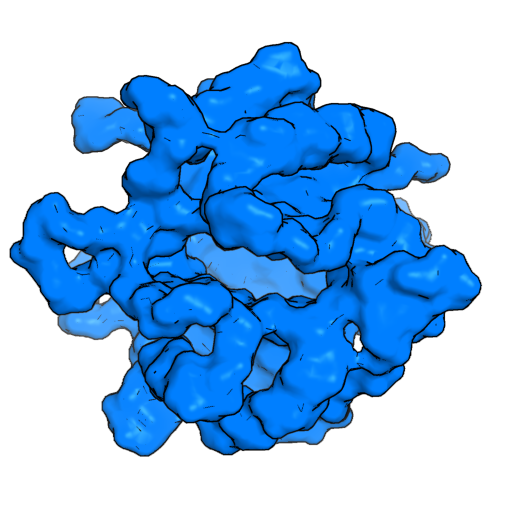80 4.177 1.00 95.19 119 LEU A CA 1
ATOM 903 C C . LEU A 1 119 ? 3.216 10.854 4.087 1.00 95.19 119 LEU A C 1
ATOM 905 O O . LEU A 1 119 ? 2.587 10.588 3.060 1.00 95.19 119 LEU A O 1
ATOM 909 N N . LEU A 1 120 ? 2.660 11.417 5.151 1.00 92.25 120 LEU A N 1
ATOM 910 C CA . LEU A 1 120 ? 1.287 11.902 5.187 1.00 92.25 120 LEU A CA 1
ATOM 911 C C . LEU A 1 120 ? 1.330 13.423 5.092 1.00 92.25 120 LEU A C 1
ATOM 913 O O . LEU A 1 120 ? 1.852 14.092 5.982 1.00 92.25 120 LEU A O 1
ATOM 917 N N . LEU A 1 121 ? 0.829 13.938 3.976 1.00 92.44 121 LEU A N 1
ATOM 918 C CA . LEU A 1 121 ? 0.799 15.355 3.625 1.00 92.44 121 LEU A CA 1
ATOM 919 C C . LEU A 1 121 ? -0.649 15.780 3.379 1.00 92.44 121 LEU A C 1
ATOM 921 O O . LEU A 1 121 ? -1.559 14.951 3.368 1.00 92.44 121 LEU A O 1
ATOM 925 N N . THR A 1 122 ? -0.873 17.063 3.118 1.00 90.25 122 THR A N 1
ATOM 926 C CA . THR A 1 122 ? -2.197 17.568 2.727 1.00 90.25 122 THR A CA 1
ATOM 927 C C . THR A 1 122 ? -2.179 18.123 1.305 1.00 90.25 122 THR A C 1
ATOM 929 O O . THR A 1 122 ? -1.131 18.507 0.772 1.00 90.25 122 THR A O 1
ATOM 932 N N . ARG A 1 123 ? -3.340 18.162 0.641 1.00 88.50 123 ARG A N 1
ATOM 933 C CA . ARG A 1 123 ? -3.440 18.657 -0.743 1.00 88.50 123 ARG A CA 1
ATOM 934 C C . ARG A 1 123 ? -3.041 20.133 -0.873 1.00 88.50 123 ARG A C 1
ATOM 936 O O . ARG A 1 123 ? -2.516 20.535 -1.921 1.00 88.50 123 ARG A O 1
ATOM 943 N N . ARG A 1 124 ? -3.291 20.944 0.156 1.00 89.31 124 ARG A N 1
ATOM 944 C CA . ARG A 1 124 ? -2.952 22.373 0.186 1.00 89.31 124 ARG A CA 1
ATOM 945 C C . ARG A 1 124 ? -1.577 22.669 0.739 1.00 89.31 124 ARG A C 1
ATOM 947 O O . ARG A 1 124 ? -1.105 23.781 0.521 1.00 89.31 124 ARG A O 1
ATOM 954 N N . GLN A 1 125 ? -0.937 21.720 1.408 1.00 91.50 125 GLN A N 1
ATOM 955 C CA . GLN A 1 125 ? 0.398 21.925 1.938 1.00 91.50 125 GLN A CA 1
ATOM 956 C C . GLN A 1 125 ? 1.377 22.353 0.829 1.00 91.50 125 GLN A C 1
ATOM 958 O O . GLN A 1 125 ? 1.328 21.875 -0.319 1.00 91.50 125 GLN A O 1
ATOM 963 N N . ARG A 1 126 ? 2.257 23.298 1.166 1.00 92.69 126 ARG A N 1
ATOM 964 C CA . ARG A 1 126 ? 3.258 23.885 0.270 1.00 92.69 126 ARG A CA 1
ATOM 965 C C . ARG A 1 126 ? 4.629 23.903 0.948 1.00 92.69 126 ARG A C 1
ATOM 967 O O . ARG A 1 126 ? 4.699 24.116 2.151 1.00 92.69 126 ARG A O 1
ATOM 974 N N . ALA A 1 127 ? 5.678 23.723 0.154 1.00 92.25 127 ALA A N 1
ATOM 975 C CA . ALA A 1 127 ? 7.076 23.965 0.503 1.00 92.25 127 ALA A CA 1
ATOM 976 C C . ALA A 1 127 ? 7.582 25.051 -0.449 1.00 92.25 127 ALA A C 1
ATOM 978 O O . ALA A 1 127 ? 7.550 24.829 -1.658 1.00 92.25 127 ALA A O 1
ATOM 979 N N . ASP A 1 128 ? 7.946 26.230 0.056 1.00 89.62 128 ASP A N 1
ATOM 980 C CA . ASP A 1 128 ? 8.451 27.341 -0.770 1.00 89.62 128 ASP A CA 1
ATOM 981 C C . ASP A 1 128 ? 7.574 27.645 -2.006 1.00 89.62 128 ASP A C 1
ATOM 983 O O . ASP A 1 128 ? 8.043 27.811 -3.129 1.00 89.62 128 ASP A O 1
ATOM 987 N N . GLY A 1 129 ? 6.249 27.648 -1.814 1.00 91.19 129 GLY A N 1
ATOM 988 C CA . GLY A 1 129 ? 5.264 27.891 -2.877 1.00 91.19 129 GLY A CA 1
ATOM 989 C C . GLY A 1 129 ? 4.965 26.693 -3.795 1.00 91.19 129 GLY A C 1
ATOM 990 O O . GLY A 1 129 ? 3.970 26.719 -4.523 1.00 91.19 129 GLY A O 1
ATOM 991 N N . VAL A 1 130 ? 5.735 25.606 -3.719 1.00 93.12 130 VAL A N 1
ATOM 992 C CA . VAL A 1 130 ? 5.532 24.364 -4.485 1.00 93.12 130 VAL A CA 1
ATOM 993 C C . VAL A 1 130 ? 4.614 23.405 -3.714 1.00 93.12 130 VAL A C 1
ATOM 995 O O . VAL A 1 130 ? 4.724 23.309 -2.493 1.00 93.12 130 VAL A O 1
ATOM 998 N N . PRO A 1 131 ? 3.688 22.664 -4.361 1.00 94.38 131 PRO A N 1
ATOM 999 C CA . PRO A 1 131 ? 2.925 21.604 -3.697 1.00 94.38 131 PRO A CA 1
ATOM 1000 C C . PRO A 1 131 ? 3.813 20.625 -2.924 1.00 94.38 131 PRO A C 1
ATOM 1002 O O . PRO A 1 131 ? 4.752 20.075 -3.493 1.00 94.38 131 PRO A O 1
ATOM 1005 N N . ALA A 1 132 ? 3.494 20.373 -1.650 1.00 94.62 132 ALA A N 1
ATOM 1006 C CA . ALA A 1 132 ? 4.356 19.598 -0.753 1.00 94.62 132 ALA A CA 1
ATOM 1007 C C . ALA A 1 132 ? 4.674 18.193 -1.282 1.00 94.62 132 ALA A C 1
ATOM 1009 O O . ALA A 1 132 ? 5.816 17.762 -1.213 1.00 94.62 132 ALA A O 1
ATOM 1010 N N . HIS A 1 133 ? 3.696 17.501 -1.876 1.00 94.19 133 HIS A N 1
ATOM 1011 C CA . HIS A 1 133 ? 3.920 16.191 -2.498 1.00 94.19 133 HIS A CA 1
ATOM 1012 C C . HIS A 1 133 ? 4.894 16.257 -3.687 1.00 94.19 133 HIS A C 1
ATOM 1014 O O . HIS A 1 133 ? 5.715 15.360 -3.835 1.00 94.19 133 HIS A O 1
ATOM 1020 N N . ILE A 1 134 ? 4.863 17.330 -4.490 1.00 95.25 134 ILE A N 1
ATOM 1021 C CA . ILE A 1 134 ? 5.822 17.538 -5.586 1.00 95.25 134 ILE A CA 1
ATOM 1022 C C . ILE A 1 134 ? 7.212 17.789 -5.002 1.00 95.25 134 ILE A C 1
ATOM 1024 O O . ILE A 1 134 ? 8.150 17.084 -5.364 1.00 95.25 134 ILE A O 1
ATOM 1028 N N . ALA A 1 135 ? 7.333 18.731 -4.060 1.00 95.88 135 ALA A N 1
ATOM 1029 C CA . ALA A 1 135 ? 8.599 19.041 -3.396 1.00 95.88 135 ALA A CA 1
ATOM 1030 C C . ALA A 1 135 ? 9.218 17.793 -2.742 1.00 95.88 135 ALA A C 1
ATOM 1032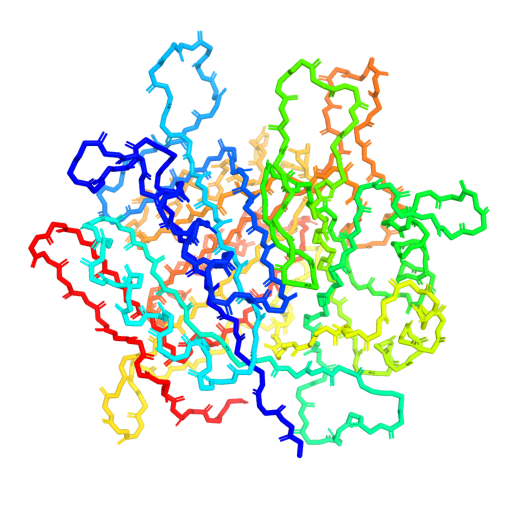 O O . ALA A 1 135 ? 10.386 17.489 -2.982 1.00 95.88 135 ALA A O 1
ATOM 1033 N N . ALA A 1 136 ? 8.411 17.015 -2.013 1.00 96.38 136 ALA A N 1
ATOM 1034 C CA . ALA A 1 136 ? 8.832 15.760 -1.407 1.00 96.38 136 ALA A CA 1
ATOM 1035 C C . ALA A 1 136 ? 9.323 14.758 -2.458 1.00 96.38 136 ALA A C 1
ATOM 1037 O O . ALA A 1 136 ? 10.433 14.255 -2.338 1.00 96.38 136 ALA A O 1
ATOM 1038 N N . THR A 1 137 ? 8.564 14.505 -3.532 1.00 96.44 137 THR A N 1
ATOM 1039 C CA . THR A 1 137 ? 9.026 13.584 -4.589 1.00 96.44 137 THR A CA 1
ATOM 1040 C C . THR A 1 137 ? 10.294 14.048 -5.295 1.00 96.44 137 THR A C 1
ATOM 1042 O O . THR A 1 137 ? 11.113 13.207 -5.649 1.00 96.44 137 THR A O 1
ATOM 1045 N N . SER A 1 138 ? 10.498 15.358 -5.456 1.00 95.94 138 SER A N 1
ATOM 1046 C CA . SER A 1 138 ? 11.735 15.904 -6.021 1.00 95.94 138 SER A CA 1
ATOM 1047 C C . SER A 1 138 ? 12.942 15.636 -5.120 1.00 95.94 138 SER A C 1
ATOM 1049 O O . SER A 1 138 ? 13.993 15.242 -5.623 1.00 95.94 138 SER A O 1
ATOM 1051 N N . VAL A 1 139 ? 12.791 15.800 -3.800 1.00 96.56 139 VAL A N 1
ATOM 1052 C CA . VAL A 1 139 ? 13.822 15.433 -2.811 1.00 96.56 139 VAL A CA 1
ATOM 1053 C C . VAL A 1 139 ? 14.118 13.935 -2.891 1.00 96.56 139 VAL A C 1
ATOM 1055 O O . VAL A 1 139 ? 15.270 13.544 -3.050 1.00 96.56 139 VAL A O 1
ATOM 1058 N N . LEU A 1 140 ? 13.082 13.092 -2.870 1.00 97.31 140 LEU A N 1
ATOM 1059 C CA . LEU A 1 140 ? 13.227 11.632 -2.916 1.00 97.31 140 LEU A CA 1
ATOM 1060 C C . LEU A 1 140 ? 13.925 11.154 -4.194 1.00 97.31 140 LEU A C 1
ATOM 1062 O O . LEU A 1 140 ? 14.810 10.304 -4.134 1.00 97.31 140 LEU A O 1
ATOM 1066 N N . HIS A 1 141 ? 13.565 11.723 -5.343 1.00 97.50 141 HIS A N 1
ATOM 1067 C CA . HIS A 1 141 ? 14.218 11.419 -6.612 1.00 97.50 141 HIS A CA 1
ATOM 1068 C C . HIS A 1 141 ? 15.691 11.847 -6.602 1.00 97.50 141 HIS A C 1
ATOM 1070 O O . HIS A 1 141 ? 16.561 11.068 -6.980 1.00 97.50 141 HIS A O 1
ATOM 1076 N N . ARG A 1 142 ? 16.000 13.061 -6.121 1.00 96.88 142 ARG A N 1
ATOM 1077 C CA . ARG A 1 142 ? 17.384 13.555 -6.012 1.00 96.88 142 ARG A CA 1
ATOM 1078 C C . ARG A 1 142 ? 18.245 12.684 -5.093 1.00 96.88 142 ARG A C 1
ATOM 1080 O O . ARG A 1 142 ? 19.412 12.470 -5.397 1.00 96.88 142 ARG A O 1
ATOM 1087 N N . LEU A 1 143 ? 17.670 12.173 -4.004 1.00 96.19 143 LEU A N 1
ATOM 1088 C CA . LEU A 1 143 ? 18.334 11.252 -3.076 1.00 96.19 143 LEU A CA 1
ATOM 1089 C C . LEU A 1 143 ? 18.432 9.811 -3.615 1.00 96.19 143 LEU A C 1
ATOM 1091 O O . LEU A 1 143 ? 19.007 8.945 -2.955 1.00 96.19 143 LEU A O 1
ATOM 1095 N N . GLY A 1 144 ? 17.896 9.536 -4.808 1.00 95.88 144 GLY A N 1
ATOM 1096 C CA . GLY A 1 144 ? 18.041 8.255 -5.498 1.00 95.88 144 GLY A CA 1
ATOM 1097 C C . GLY A 1 144 ? 17.138 7.138 -4.972 1.00 95.88 144 GLY A C 1
ATOM 1098 O O . GLY A 1 144 ? 17.508 5.965 -5.072 1.00 95.88 144 GLY A O 1
ATOM 1099 N N . PHE A 1 145 ? 15.986 7.465 -4.373 1.00 97.12 145 PHE A N 1
ATOM 1100 C CA . PHE A 1 145 ? 14.976 6.449 -4.048 1.00 97.12 145 PHE A CA 1
ATOM 1101 C C . PHE A 1 145 ? 14.610 5.655 -5.314 1.00 97.12 145 PHE A C 1
ATOM 1103 O O . PHE A 1 145 ? 14.609 6.195 -6.413 1.00 97.12 145 PHE A O 1
ATOM 1110 N N . MET A 1 146 ? 14.278 4.370 -5.175 1.00 96.25 146 MET A N 1
ATOM 1111 C CA . MET A 1 146 ? 13.985 3.481 -6.314 1.00 96.25 146 MET A CA 1
ATOM 1112 C C . MET A 1 146 ? 12.633 3.778 -6.979 1.00 96.25 146 MET A C 1
ATOM 1114 O O . MET A 1 146 ? 12.364 3.339 -8.095 1.00 96.25 146 MET A O 1
ATOM 1118 N N . GLY A 1 147 ? 11.756 4.474 -6.264 1.00 96.88 147 GLY A N 1
ATOM 1119 C CA . GLY A 1 147 ? 10.449 4.896 -6.737 1.00 96.88 147 GLY A CA 1
ATOM 1120 C C . GLY A 1 147 ? 9.700 5.623 -5.632 1.00 96.88 147 GLY A C 1
ATOM 1121 O O . GLY A 1 147 ? 9.905 5.340 -4.447 1.00 96.88 147 GLY A O 1
ATOM 1122 N N . ALA A 1 148 ? 8.827 6.548 -6.016 1.00 97.94 148 ALA A N 1
ATOM 1123 C CA . ALA A 1 148 ? 7.901 7.202 -5.109 1.00 97.94 148 ALA A CA 1
ATOM 1124 C C . ALA A 1 148 ? 6.556 7.455 -5.790 1.00 97.94 148 ALA A C 1
ATOM 1126 O O . ALA A 1 148 ? 6.509 7.867 -6.942 1.00 97.94 148 ALA A O 1
ATOM 1127 N N . VAL A 1 149 ? 5.457 7.256 -5.070 1.00 97.81 149 VAL A N 1
ATOM 1128 C CA . VAL A 1 149 ? 4.096 7.424 -5.589 1.00 97.81 149 VAL A CA 1
ATOM 1129 C C . VAL A 1 149 ? 3.279 8.266 -4.624 1.00 97.81 149 VAL A C 1
ATOM 1131 O O . VAL A 1 149 ? 3.199 7.961 -3.436 1.00 97.81 149 VAL A O 1
ATOM 1134 N N . CYS A 1 150 ? 2.665 9.328 -5.138 1.00 97.06 150 CYS A N 1
ATOM 1135 C CA . CYS A 1 150 ? 1.722 10.169 -4.417 1.00 97.06 150 CYS A CA 1
ATOM 1136 C C . CYS A 1 150 ? 0.293 9.748 -4.745 1.00 97.06 150 CYS A C 1
ATOM 1138 O O . CYS A 1 150 ? -0.145 9.853 -5.892 1.00 97.06 150 CYS A O 1
ATOM 1140 N N . PHE A 1 151 ? -0.464 9.372 -3.726 1.00 95.12 151 PHE A N 1
ATOM 1141 C CA . PHE A 1 151 ? -1.887 9.086 -3.812 1.00 95.12 151 PHE A CA 1
ATOM 1142 C C . PHE A 1 151 ? -2.696 10.250 -3.244 1.00 95.12 151 PHE A C 1
ATOM 1144 O O . PHE A 1 151 ? -2.335 10.845 -2.223 1.00 95.12 151 PHE A O 1
ATOM 1151 N N . LEU A 1 152 ? -3.800 10.573 -3.913 1.00 92.25 152 LEU A N 1
ATOM 1152 C CA . LEU A 1 152 ? -4.750 11.582 -3.460 1.00 92.25 152 LEU A CA 1
ATOM 1153 C C . LEU A 1 152 ? -5.893 10.902 -2.705 1.00 92.25 152 LEU A C 1
ATOM 1155 O O . LEU A 1 152 ? -6.600 10.072 -3.275 1.00 92.25 152 LEU A O 1
ATOM 1159 N N . GLY A 1 153 ? -6.079 11.270 -1.438 1.00 91.19 153 GLY A N 1
ATOM 1160 C CA . GLY A 1 153 ? -7.214 10.816 -0.648 1.00 91.19 153 GLY A CA 1
ATOM 1161 C C . GLY A 1 153 ? -8.536 11.399 -1.140 1.00 91.19 153 GLY A C 1
ATOM 1162 O O . GLY A 1 153 ? -8.600 12.542 -1.592 1.00 91.19 153 GLY A O 1
ATOM 1163 N N . VAL A 1 154 ? -9.610 10.621 -1.013 1.00 89.75 154 VAL A N 1
ATOM 1164 C CA . VAL A 1 154 ? -10.991 11.113 -1.168 1.00 89.75 154 VAL A CA 1
ATOM 1165 C C . VAL A 1 154 ? -11.591 11.554 0.173 1.00 89.75 154 VAL A C 1
ATOM 1167 O O . VAL A 1 154 ? -12.518 12.362 0.209 1.00 89.75 154 VAL A O 1
ATOM 1170 N N . ASP A 1 155 ? -11.040 11.049 1.277 1.00 89.56 155 ASP A N 1
ATOM 1171 C CA . ASP A 1 155 ? -11.388 11.353 2.668 1.00 89.56 155 ASP A CA 1
ATOM 1172 C C . ASP A 1 155 ? -10.200 10.964 3.572 1.00 89.56 155 ASP A C 1
ATOM 1174 O O . ASP A 1 155 ? -9.246 10.332 3.106 1.00 89.56 155 ASP A O 1
ATOM 1178 N N . GLY A 1 156 ? -10.252 11.305 4.853 1.00 88.56 156 GLY A N 1
ATOM 1179 C CA . GLY A 1 156 ? -9.317 10.843 5.872 1.00 88.56 156 GLY A CA 1
ATOM 1180 C C . GLY A 1 156 ? -9.069 11.873 6.967 1.00 88.56 156 GLY A C 1
ATOM 1181 O O . GLY A 1 156 ? -9.699 12.926 7.010 1.00 88.56 156 GLY A O 1
ATOM 1182 N N . THR A 1 157 ? -8.148 11.563 7.869 1.00 87.38 157 THR A N 1
ATOM 1183 C CA . THR A 1 157 ? -7.880 12.318 9.095 1.00 87.38 157 THR A CA 1
ATOM 1184 C C . THR A 1 157 ? -6.435 12.796 9.103 1.00 87.38 157 THR A C 1
ATOM 1186 O O . THR A 1 157 ? -5.533 12.018 8.814 1.00 87.38 157 THR A O 1
ATOM 1189 N N . ILE A 1 158 ? -6.182 14.046 9.474 1.00 84.12 158 ILE A N 1
ATOM 1190 C CA . ILE A 1 158 ? -4.831 14.556 9.738 1.00 84.12 158 ILE A CA 1
ATOM 1191 C C . ILE A 1 158 ? -4.861 15.262 11.087 1.00 84.12 158 ILE A C 1
ATOM 1193 O O . ILE A 1 158 ? -5.747 16.077 11.340 1.00 84.12 158 ILE A O 1
ATOM 1197 N N . ALA A 1 159 ? -3.922 14.914 11.971 1.00 82.25 159 ALA A N 1
ATOM 1198 C CA . ALA A 1 159 ? -3.847 15.453 13.329 1.00 82.25 159 ALA A CA 1
ATOM 1199 C C . ALA A 1 159 ? -5.196 15.354 14.081 1.00 82.25 159 ALA A C 1
ATOM 1201 O O . ALA A 1 159 ? -5.639 16.294 14.745 1.00 82.25 159 ALA A O 1
ATOM 1202 N N . GLY A 1 160 ? -5.887 14.217 13.931 1.00 80.00 160 GLY A N 1
ATOM 1203 C CA . GLY A 1 160 ? -7.181 13.950 14.566 1.00 80.00 160 GLY A CA 1
ATOM 1204 C C . GLY A 1 160 ? -8.387 14.695 13.975 1.00 80.00 160 GLY A C 1
ATOM 1205 O O . GLY A 1 160 ? -9.483 14.555 14.511 1.00 80.00 160 GLY A O 1
ATOM 1206 N N . THR A 1 161 ? -8.222 15.463 12.890 1.00 82.50 161 THR A N 1
ATOM 1207 C CA . THR A 1 161 ? -9.315 16.189 12.213 1.00 82.50 161 THR A CA 1
ATO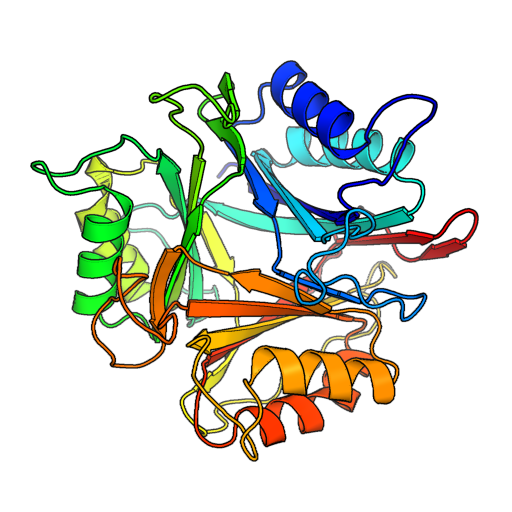M 1208 C C . THR A 1 161 ? -9.629 15.561 10.859 1.00 82.50 161 THR A C 1
ATOM 1210 O O . THR A 1 161 ? -8.717 15.277 10.085 1.00 82.50 161 THR A O 1
ATOM 1213 N N . ARG A 1 162 ? -10.912 15.314 10.567 1.00 86.62 162 ARG A N 1
ATOM 1214 C CA . ARG A 1 162 ? -11.356 14.681 9.317 1.00 86.62 162 ARG A CA 1
ATOM 1215 C C . ARG A 1 162 ? -11.512 15.698 8.180 1.00 86.62 162 ARG A C 1
ATOM 1217 O O . ARG A 1 162 ? -12.091 16.768 8.355 1.00 86.62 162 ARG A O 1
ATOM 1224 N N . HIS A 1 163 ? -11.053 15.331 6.987 1.00 82.88 163 HIS A N 1
ATOM 1225 C CA . HIS A 1 163 ? -11.101 16.126 5.764 1.00 82.88 163 HIS A CA 1
ATOM 1226 C C . HIS A 1 163 ? -11.622 15.275 4.596 1.00 82.88 163 HIS A C 1
ATOM 1228 O O . HIS A 1 163 ? -10.990 14.301 4.199 1.00 82.88 163 HIS A O 1
ATOM 1234 N N . ARG A 1 164 ? -12.751 15.677 3.995 1.00 80.81 164 ARG A N 1
ATOM 1235 C CA . ARG A 1 164 ? -13.451 14.919 2.941 1.00 80.81 164 ARG A CA 1
ATOM 1236 C C . ARG A 1 164 ? -13.634 15.712 1.660 1.00 80.81 164 ARG A C 1
ATOM 1238 O O . ARG A 1 164 ? -14.190 16.810 1.708 1.00 80.81 164 ARG A O 1
ATOM 1245 N N . ALA A 1 165 ? -13.263 15.134 0.514 1.00 65.69 165 ALA A N 1
ATOM 1246 C CA . ALA A 1 165 ? -13.497 15.748 -0.789 1.00 65.69 165 ALA A CA 1
ATOM 1247 C C . ALA A 1 165 ? -15.006 15.902 -1.032 1.00 65.69 165 ALA A C 1
ATOM 1249 O O . ALA A 1 165 ? -15.751 14.920 -1.054 1.00 65.69 165 ALA A O 1
ATOM 1250 N N . ARG A 1 166 ? -15.479 17.139 -1.215 1.00 62.41 166 ARG A N 1
ATOM 1251 C CA . ARG A 1 166 ? -16.859 17.410 -1.646 1.00 62.41 166 ARG A CA 1
ATOM 1252 C C . ARG A 1 166 ? -16.856 17.723 -3.142 1.00 62.41 166 ARG A C 1
ATOM 1254 O O . ARG A 1 166 ? -16.135 18.618 -3.568 1.00 62.41 166 ARG A O 1
ATOM 1261 N N . PHE A 1 167 ? -17.694 17.026 -3.916 1.00 42.47 167 PHE A N 1
ATOM 1262 C CA . PHE A 1 167 ? -17.788 17.119 -5.387 1.00 42.47 167 PHE A CA 1
ATOM 1263 C C . PHE A 1 167 ? -17.967 18.548 -5.947 1.00 42.47 167 PHE A C 1
ATOM 1265 O O . PHE A 1 167 ? -17.612 18.787 -7.095 1.00 42.47 167 PHE A O 1
ATOM 1272 N N . PHE A 1 168 ? -18.473 19.497 -5.149 1.00 39.28 168 PHE A N 1
ATOM 1273 C CA . PHE A 1 168 ? -18.722 20.887 -5.559 1.00 39.28 168 PHE A CA 1
ATOM 1274 C C . PHE A 1 168 ? -17.979 21.941 -4.721 1.00 39.28 168 PHE A C 1
ATOM 1276 O O . PHE A 1 168 ? -18.260 23.130 -4.859 1.00 39.28 168 PHE A O 1
ATOM 1283 N N . SER A 1 169 ? -17.044 21.557 -3.838 1.00 48.53 169 SER A N 1
ATOM 1284 C CA . SER A 1 169 ? -16.241 22.545 -3.106 1.00 48.53 169 SER A CA 1
ATOM 1285 C C . SER A 1 169 ? -14.871 22.716 -3.759 1.00 48.53 169 SER A C 1
ATOM 1287 O O . SER A 1 169 ? -14.125 21.760 -3.956 1.00 48.53 169 SER A O 1
ATOM 1289 N N . ALA A 1 170 ? -14.489 23.963 -4.037 1.00 45.19 170 ALA A N 1
ATOM 1290 C CA . ALA A 1 170 ? -13.172 24.305 -4.588 1.00 45.19 170 ALA A CA 1
ATOM 1291 C C . ALA A 1 170 ? -12.004 24.017 -3.617 1.00 45.19 170 ALA A C 1
ATOM 1293 O O . ALA A 1 170 ? -10.856 24.347 -3.895 1.00 45.19 170 ALA A O 1
ATOM 1294 N N . ASN A 1 171 ? -12.293 23.486 -2.427 1.00 53.81 171 ASN A N 1
ATOM 1295 C CA . ASN A 1 171 ? -11.514 23.799 -1.249 1.00 53.81 171 ASN A CA 1
ATOM 1296 C C . ASN A 1 171 ? -11.547 22.673 -0.201 1.00 53.81 171 ASN A C 1
ATOM 1298 O O . ASN A 1 171 ? -11.958 22.894 0.936 1.00 53.81 171 ASN A O 1
ATOM 1302 N N . THR A 1 172 ? -11.067 21.480 -0.567 1.00 63.69 172 THR A N 1
ATOM 1303 C CA . THR A 1 172 ? -10.844 20.412 0.417 1.00 63.69 172 THR A CA 1
ATOM 1304 C C . THR A 1 172 ? -9.362 20.107 0.590 1.00 63.69 172 THR A C 1
ATOM 1306 O O . THR A 1 172 ? -8.685 19.719 -0.360 1.00 63.69 172 THR A O 1
ATOM 1309 N N . ASP A 1 173 ? -8.878 20.248 1.822 1.00 83.06 173 ASP A N 1
ATOM 1310 C CA . ASP A 1 173 ? -7.529 19.853 2.217 1.00 83.06 173 ASP A CA 1
ATOM 1311 C C . ASP A 1 173 ? -7.456 18.363 2.589 1.00 83.06 173 ASP A C 1
ATOM 1313 O O . ASP A 1 173 ? -7.169 17.997 3.723 1.00 83.06 173 ASP A O 1
ATOM 1317 N N . VAL A 1 174 ? -7.819 17.494 1.640 1.00 86.06 174 VAL A N 1
ATOM 1318 C CA . VAL A 1 174 ? -7.769 16.037 1.842 1.00 86.06 174 VAL A CA 1
ATOM 1319 C C . VAL A 1 174 ? -6.336 15.550 2.093 1.00 86.06 174 VAL A C 1
ATOM 1321 O O . VAL A 1 174 ? -5.387 16.156 1.574 1.00 86.06 174 VAL A O 1
ATOM 1324 N N . PRO A 1 175 ? -6.164 14.429 2.817 1.00 91.31 175 PRO A N 1
ATOM 1325 C CA . PRO A 1 175 ? -4.858 13.813 2.979 1.00 91.31 175 PRO A CA 1
ATOM 1326 C C . PRO A 1 175 ? -4.273 13.341 1.645 1.00 91.31 175 PRO A C 1
ATOM 1328 O O . PRO A 1 175 ? -4.975 12.868 0.748 1.00 91.31 175 PRO A O 1
ATOM 1331 N N . MET A 1 176 ? -2.956 13.441 1.537 1.00 92.69 176 MET A N 1
ATOM 1332 C CA . MET A 1 176 ? -2.144 12.855 0.483 1.00 92.69 176 MET A CA 1
ATOM 1333 C C . MET A 1 176 ? -1.153 11.882 1.108 1.00 92.69 176 MET A C 1
ATOM 1335 O O . MET A 1 176 ? -0.508 12.198 2.106 1.00 92.69 176 MET A O 1
ATOM 1339 N N . LEU A 1 177 ? -1.015 10.708 0.500 1.00 95.12 177 LEU A N 1
ATOM 1340 C CA . LEU A 1 177 ? -0.096 9.673 0.957 1.00 95.12 177 LEU A CA 1
ATOM 1341 C C . LEU A 1 177 ? 1.022 9.519 -0.069 1.00 95.12 177 LEU A C 1
ATOM 1343 O O . LEU A 1 177 ? 0.752 9.223 -1.230 1.00 95.12 177 LEU A O 1
ATOM 1347 N N . VAL A 1 178 ? 2.268 9.741 0.342 1.00 96.94 178 VAL A N 1
ATOM 1348 C CA . VAL A 1 178 ? 3.449 9.553 -0.509 1.00 96.94 178 VAL A CA 1
ATOM 1349 C C . VAL A 1 178 ? 4.210 8.329 -0.027 1.00 96.94 178 VAL A C 1
ATOM 1351 O O . VAL A 1 178 ? 4.789 8.368 1.052 1.00 96.94 178 VAL A O 1
ATOM 1354 N N . THR A 1 179 ? 4.214 7.253 -0.809 1.00 97.62 179 THR A N 1
ATOM 1355 C CA . THR A 1 179 ? 5.058 6.074 -0.557 1.00 97.62 179 THR A CA 1
ATOM 1356 C C . THR A 1 179 ? 6.361 6.190 -1.324 1.00 97.62 179 THR A C 1
ATOM 1358 O O . THR A 1 179 ? 6.312 6.553 -2.495 1.00 97.62 179 THR A O 1
ATOM 1361 N N . ALA A 1 180 ? 7.492 5.820 -0.735 1.00 97.81 180 ALA A N 1
ATOM 1362 C CA . ALA A 1 180 ? 8.788 5.802 -1.401 1.00 97.81 180 ALA A CA 1
ATOM 1363 C C . ALA A 1 180 ? 9.624 4.595 -0.967 1.00 97.81 180 ALA A C 1
ATOM 1365 O O . ALA A 1 180 ? 9.655 4.260 0.213 1.00 97.81 180 ALA A O 1
ATOM 1366 N N . ILE A 1 181 ? 10.314 3.952 -1.908 1.00 97.69 181 ILE A N 1
ATOM 1367 C CA . ILE A 1 181 ? 11.172 2.790 -1.641 1.00 97.69 181 ILE A CA 1
ATOM 1368 C C . ILE A 1 181 ? 12.631 3.224 -1.701 1.00 97.69 181 ILE A C 1
ATOM 1370 O O . ILE A 1 181 ? 13.086 3.719 -2.732 1.00 97.69 181 ILE A O 1
ATOM 1374 N N . GLY A 1 182 ? 13.370 3.041 -0.612 1.00 95.31 182 GLY A N 1
ATOM 1375 C CA . GLY A 1 182 ? 14.763 3.474 -0.528 1.00 95.31 182 GLY A CA 1
ATOM 1376 C C . GLY A 1 182 ? 15.525 2.804 0.604 1.00 95.31 182 GLY A C 1
ATOM 1377 O O . GLY A 1 182 ? 14.964 2.053 1.404 1.00 95.31 182 GLY A O 1
ATOM 1378 N N . SER A 1 183 ? 16.826 3.065 0.660 1.00 92.31 183 SER A N 1
ATOM 1379 C CA . SER A 1 183 ? 17.683 2.587 1.736 1.00 92.31 183 SER A CA 1
ATOM 1380 C C . SER A 1 183 ? 17.473 3.390 3.019 1.00 92.31 183 SER A C 1
ATOM 1382 O O . SER A 1 183 ? 16.956 4.510 3.018 1.00 92.31 183 SER A O 1
ATOM 1384 N N . ARG A 1 184 ? 17.929 2.843 4.147 1.00 86.62 184 ARG A N 1
ATOM 1385 C CA . ARG A 1 184 ? 17.910 3.563 5.432 1.00 86.62 184 ARG A CA 1
ATOM 1386 C C . ARG A 1 184 ? 18.685 4.873 5.408 1.00 86.62 184 ARG A C 1
ATOM 1388 O O . ARG A 1 184 ? 18.229 5.842 6.006 1.00 86.62 184 ARG A O 1
ATOM 1395 N N . SER A 1 185 ? 19.830 4.898 4.725 1.00 88.31 185 SER A N 1
ATOM 1396 C CA . SER A 1 185 ? 20.630 6.119 4.589 1.00 88.31 185 SER A CA 1
ATOM 1397 C C . SER A 1 185 ? 19.835 7.193 3.854 1.00 88.31 185 SER A C 1
ATOM 1399 O O . SER A 1 185 ? 19.690 8.298 4.363 1.00 88.31 185 SER A O 1
ATOM 1401 N N . GLN A 1 186 ? 19.217 6.822 2.727 1.00 93.31 186 GLN A N 1
ATOM 1402 C CA . GLN A 1 186 ? 18.386 7.731 1.937 1.00 93.31 186 GLN A CA 1
ATOM 1403 C C . GLN A 1 186 ? 17.198 8.268 2.738 1.00 93.31 186 GLN A C 1
ATOM 1405 O O . GLN A 1 186 ? 16.849 9.437 2.607 1.00 93.31 186 GLN A O 1
ATOM 1410 N N . VAL A 1 187 ? 16.585 7.443 3.596 1.00 92.44 187 VAL A N 1
ATOM 1411 C CA . VAL A 1 187 ? 15.557 7.917 4.530 1.00 92.44 187 VAL A CA 1
ATOM 1412 C C . VAL A 1 187 ? 16.131 8.922 5.521 1.00 92.44 187 VAL A C 1
ATOM 1414 O O . VAL A 1 187 ? 15.515 9.959 5.712 1.00 92.44 187 VAL A O 1
ATOM 1417 N N . GLY A 1 188 ? 17.283 8.660 6.141 1.00 90.06 188 GLY A N 1
ATOM 1418 C CA . GLY A 1 188 ? 17.906 9.607 7.074 1.00 90.06 188 GLY A CA 1
ATOM 1419 C C . GLY A 1 188 ? 18.115 10.995 6.457 1.00 90.06 188 GLY A C 1
ATOM 1420 O O . GLY A 1 188 ? 17.731 12.001 7.063 1.00 90.06 188 GLY A O 1
ATOM 1421 N N . ASP A 1 189 ? 18.634 11.026 5.229 1.00 92.12 189 ASP A N 1
ATOM 1422 C CA . ASP A 1 189 ? 18.844 12.252 4.453 1.00 92.12 189 ASP A CA 1
ATOM 1423 C C . ASP A 1 189 ? 17.507 12.917 4.084 1.00 92.12 189 ASP A C 1
ATOM 1425 O O . ASP A 1 189 ? 17.312 14.114 4.301 1.00 92.12 189 ASP A O 1
ATOM 1429 N N . ALA A 1 190 ? 16.528 12.129 3.622 1.00 93.88 190 ALA A N 1
ATOM 1430 C CA . ALA A 1 190 ? 15.202 12.630 3.270 1.00 93.88 190 ALA A CA 1
ATOM 1431 C C . ALA A 1 190 ? 14.470 13.224 4.477 1.00 93.88 190 ALA A C 1
ATOM 1433 O O . ALA A 1 190 ? 13.878 14.291 4.364 1.00 93.88 190 ALA A O 1
ATOM 1434 N N . VAL A 1 191 ? 14.518 12.578 5.645 1.00 91.62 191 VAL A N 1
ATOM 1435 C CA . VAL A 1 191 ? 13.897 13.103 6.869 1.00 91.62 191 VAL A CA 1
ATOM 1436 C C . VAL A 1 191 ? 14.546 14.430 7.258 1.00 91.62 191 VAL A C 1
ATOM 1438 O O . VAL A 1 191 ? 13.830 15.344 7.650 1.00 91.62 191 VAL A O 1
ATOM 1441 N N . ALA A 1 192 ? 15.868 14.579 7.104 1.00 89.88 192 ALA A N 1
ATOM 1442 C CA . ALA A 1 192 ? 16.554 15.845 7.359 1.00 89.88 192 ALA A CA 1
ATOM 1443 C C . ALA A 1 192 ? 16.071 16.979 6.439 1.00 89.88 192 ALA A C 1
ATOM 1445 O O . ALA A 1 192 ? 15.782 18.070 6.929 1.00 89.88 192 ALA A O 1
ATOM 1446 N N . GLU A 1 193 ? 15.942 16.719 5.136 1.00 92.38 193 GLU A N 1
ATOM 1447 C CA . GLU A 1 193 ? 15.487 17.719 4.162 1.00 92.38 193 GLU A CA 1
ATOM 1448 C C . GLU A 1 193 ? 13.976 18.003 4.241 1.00 92.38 193 GLU A C 1
ATOM 1450 O O . GLU A 1 193 ? 13.532 19.106 3.926 1.00 92.38 193 GLU A O 1
ATOM 1455 N N . LEU A 1 194 ? 13.170 17.031 4.683 1.00 92.00 194 LEU A N 1
ATOM 1456 C CA . LEU A 1 194 ? 11.706 17.117 4.709 1.00 92.00 194 LEU A CA 1
ATOM 1457 C C . LEU A 1 194 ? 11.121 17.513 6.072 1.00 92.00 194 LEU A C 1
ATOM 1459 O O . LEU A 1 194 ? 9.895 17.547 6.195 1.00 92.00 194 LEU A O 1
ATOM 1463 N N . ARG A 1 195 ? 11.942 17.853 7.079 1.00 85.06 195 ARG A N 1
ATOM 1464 C CA . ARG A 1 195 ? 11.455 18.216 8.430 1.00 85.06 195 ARG A CA 1
ATOM 1465 C C . ARG A 1 195 ? 10.395 19.323 8.428 1.00 85.06 195 ARG A C 1
ATOM 1467 O O . ARG A 1 195 ? 9.495 19.295 9.247 1.00 85.06 195 ARG A O 1
ATOM 1474 N N . GLY A 1 196 ? 10.467 20.280 7.499 1.00 83.88 196 GLY A N 1
ATOM 1475 C CA . GLY A 1 196 ? 9.462 21.348 7.374 1.00 83.88 196 GLY A CA 1
ATOM 1476 C C . GLY A 1 196 ? 8.121 20.904 6.772 1.00 83.88 196 GLY A C 1
ATOM 1477 O O . GLY A 1 196 ? 7.166 21.677 6.765 1.00 83.88 196 GLY A O 1
ATOM 1478 N N . LEU A 1 197 ? 8.041 19.682 6.236 1.00 86.19 197 LEU A N 1
ATOM 1479 C CA . LEU A 1 197 ? 6.853 19.142 5.572 1.00 86.19 197 LEU A CA 1
ATOM 1480 C C . LEU A 1 197 ? 6.165 18.042 6.367 1.00 86.19 197 LEU A C 1
ATOM 1482 O O . LEU A 1 197 ? 4.948 17.905 6.285 1.00 86.19 197 LEU A O 1
ATOM 1486 N N . THR A 1 198 ? 6.894 17.233 7.122 1.00 84.06 198 THR A N 1
ATOM 1487 C CA . THR A 1 198 ? 6.255 16.237 7.976 1.00 84.06 198 THR A CA 1
ATOM 1488 C C . THR A 1 198 ? 7.132 15.898 9.162 1.00 84.06 198 THR A C 1
ATOM 1490 O O . THR A 1 198 ? 8.318 15.611 9.016 1.00 84.06 198 THR A O 1
ATOM 1493 N N . ASP A 1 199 ? 6.515 15.876 10.338 1.00 77.06 199 ASP A N 1
ATOM 1494 C CA . ASP A 1 199 ? 7.198 15.538 11.586 1.00 77.06 199 ASP A CA 1
ATOM 1495 C C . ASP A 1 199 ? 7.175 14.032 11.873 1.00 77.06 199 ASP A C 1
ATOM 1497 O O . ASP A 1 199 ? 7.808 13.559 12.817 1.00 77.06 199 ASP A O 1
ATOM 1501 N N . ARG A 1 200 ? 6.395 13.258 11.103 1.00 86.19 200 ARG A N 1
ATOM 1502 C CA . ARG A 1 200 ? 6.153 11.832 11.376 1.00 86.19 200 ARG A CA 1
ATOM 1503 C C . ARG A 1 200 ? 6.222 10.952 10.121 1.00 86.19 200 ARG A C 1
ATOM 1505 O O . ARG A 1 200 ? 5.263 10.228 9.844 1.00 86.19 200 ARG A O 1
ATOM 1512 N N . PRO A 1 201 ? 7.336 10.972 9.367 1.00 91.19 201 PRO A N 1
ATOM 1513 C CA . PRO A 1 201 ? 7.548 10.017 8.287 1.00 91.19 201 PRO A CA 1
ATOM 1514 C C . PRO A 1 201 ? 7.534 8.598 8.858 1.00 91.19 201 PRO A C 1
ATOM 1516 O O . PRO A 1 201 ? 8.200 8.309 9.851 1.00 91.19 201 PRO A O 1
ATOM 1519 N N . LEU A 1 202 ? 6.752 7.712 8.255 1.00 92.44 202 LEU A N 1
ATOM 1520 C CA . LEU A 1 202 ? 6.637 6.322 8.682 1.00 92.44 202 LEU A CA 1
ATOM 1521 C C . LEU A 1 202 ? 7.566 5.462 7.847 1.00 92.44 202 LEU A C 1
ATOM 1523 O O . LEU A 1 202 ? 7.719 5.706 6.655 1.00 92.44 202 LEU A O 1
ATOM 1527 N N . ILE A 1 203 ? 8.140 4.432 8.449 1.00 92.88 203 ILE A N 1
ATOM 1528 C CA . ILE A 1 203 ? 8.925 3.433 7.739 1.00 92.88 203 ILE A CA 1
ATOM 1529 C C . ILE A 1 203 ? 8.492 2.019 8.085 1.00 92.88 203 ILE A C 1
ATOM 1531 O O . ILE A 1 203 ? 8.215 1.681 9.240 1.00 92.88 203 ILE A O 1
ATOM 1535 N N . GLU A 1 204 ? 8.505 1.188 7.056 1.00 92.31 204 GLU A N 1
ATOM 1536 C CA . GLU A 1 204 ? 8.166 -0.224 7.099 1.00 92.31 204 GLU A CA 1
ATOM 1537 C C . GLU A 1 204 ? 9.261 -1.007 6.381 1.00 92.31 204 GLU A C 1
ATOM 1539 O O . GLU A 1 204 ? 9.878 -0.532 5.426 1.00 92.31 204 GLU A O 1
ATOM 1544 N N . ARG A 1 205 ? 9.560 -2.206 6.874 1.00 90.19 205 ARG A N 1
ATOM 1545 C CA . ARG A 1 205 ? 10.561 -3.072 6.251 1.00 90.19 205 ARG A CA 1
ATOM 1546 C C . ARG A 1 205 ? 9.972 -3.680 4.979 1.00 90.19 205 ARG A C 1
ATOM 1548 O 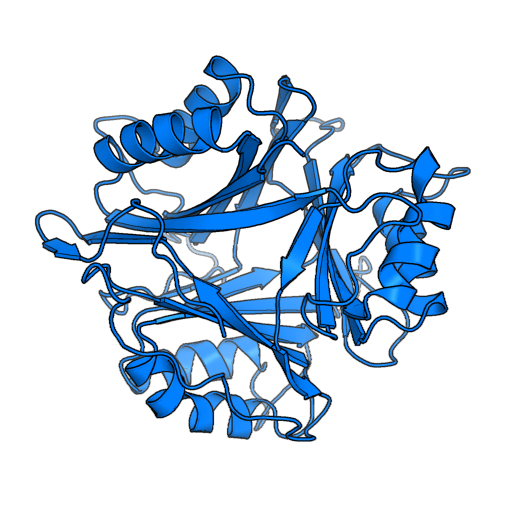O . ARG A 1 205 ? 8.891 -4.256 5.027 1.00 90.19 205 ARG A O 1
ATOM 1555 N N . VAL A 1 206 ? 10.742 -3.657 3.894 1.00 93.38 206 VAL A N 1
ATOM 1556 C CA . VAL A 1 206 ? 10.395 -4.332 2.636 1.00 93.38 206 VAL A CA 1
ATOM 1557 C C . VAL A 1 206 ? 11.630 -4.989 2.024 1.00 93.38 206 VAL A C 1
ATOM 1559 O O . VAL A 1 206 ? 12.757 -4.586 2.300 1.00 93.38 206 VAL A O 1
ATOM 1562 N N . GLN A 1 207 ? 11.424 -5.967 1.147 1.00 94.25 207 GLN A N 1
ATOM 1563 C CA . GLN A 1 207 ? 12.461 -6.455 0.238 1.00 94.25 207 GLN A CA 1
ATOM 1564 C C . GLN A 1 207 ? 12.083 -6.134 -1.188 1.00 94.25 207 GLN A C 1
ATOM 1566 O O . GLN A 1 207 ? 10.961 -6.396 -1.622 1.00 94.25 207 GLN A O 1
ATOM 1571 N N . VAL A 1 208 ? 13.049 -5.625 -1.935 1.00 96.06 208 VAL A N 1
ATOM 1572 C CA . VAL A 1 208 ? 12.894 -5.418 -3.367 1.00 96.06 208 VAL A CA 1
ATOM 1573 C C . VAL A 1 208 ? 13.145 -6.741 -4.068 1.00 96.06 208 VAL A C 1
ATOM 1575 O O . VAL A 1 208 ? 14.227 -7.314 -3.978 1.00 96.06 208 VAL A O 1
ATOM 1578 N N . CYS A 1 209 ? 12.120 -7.242 -4.742 1.00 97.06 209 CYS A N 1
ATOM 1579 C CA . CYS A 1 209 ? 12.185 -8.480 -5.501 1.00 97.06 209 CYS A CA 1
ATOM 1580 C C . CYS A 1 209 ? 12.650 -8.212 -6.932 1.00 97.06 209 CYS A C 1
ATOM 1582 O O . CYS A 1 209 ? 13.492 -8.940 -7.451 1.00 97.06 209 CYS A O 1
ATOM 1584 N N . LYS A 1 210 ? 12.150 -7.141 -7.560 1.00 96.44 210 LYS A N 1
ATOM 1585 C CA . LYS A 1 210 ? 12.517 -6.762 -8.930 1.00 96.44 210 LYS A CA 1
ATOM 1586 C C . LYS A 1 210 ? 12.611 -5.259 -9.110 1.00 96.44 210 LYS A C 1
ATOM 1588 O O . LYS A 1 210 ? 11.887 -4.518 -8.446 1.00 96.44 210 LYS A O 1
ATOM 1593 N N . ARG A 1 211 ? 13.447 -4.845 -10.059 1.00 95.50 211 ARG A N 1
ATOM 1594 C CA . ARG A 1 211 ? 13.524 -3.473 -10.564 1.00 95.50 211 ARG A CA 1
ATOM 1595 C C . ARG A 1 211 ? 13.845 -3.501 -12.054 1.00 95.50 211 ARG A C 1
ATOM 1597 O O . ARG A 1 211 ? 14.875 -4.058 -12.423 1.00 95.50 211 ARG A O 1
ATOM 1604 N N . ASP A 1 212 ? 12.967 -2.915 -12.863 1.00 92.12 212 ASP A N 1
ATOM 1605 C CA . ASP A 1 212 ? 13.143 -2.706 -14.308 1.00 92.12 212 ASP A CA 1
ATOM 1606 C C . ASP A 1 212 ? 13.611 -3.981 -15.026 1.00 92.12 212 ASP A C 1
ATOM 1608 O O . ASP A 1 212 ? 14.694 -4.061 -15.601 1.00 92.12 212 ASP A O 1
ATOM 1612 N N . GLY A 1 213 ? 12.822 -5.048 -14.862 1.00 92.50 213 GLY A N 1
ATOM 1613 C CA . GLY A 1 213 ? 13.099 -6.364 -15.433 1.00 92.50 213 GLY A CA 1
ATOM 1614 C C . GLY A 1 213 ? 14.111 -7.213 -14.667 1.00 92.50 213 GLY A C 1
ATOM 1615 O O . GLY A 1 213 ? 14.017 -8.443 -14.682 1.00 92.50 213 GLY A O 1
ATOM 1616 N N . ARG A 1 214 ? 15.029 -6.600 -13.912 1.00 95.88 214 ARG A N 1
ATOM 1617 C CA . ARG A 1 214 ? 16.051 -7.330 -13.156 1.00 95.88 214 ARG A CA 1
ATOM 1618 C C . ARG A 1 214 ? 15.466 -7.967 -11.899 1.00 95.88 214 ARG A C 1
ATOM 1620 O O . ARG A 1 214 ? 15.018 -7.270 -10.987 1.00 95.88 214 ARG A O 1
ATOM 1627 N N . LEU A 1 215 ? 15.536 -9.295 -11.817 1.00 96.56 215 LEU A N 1
ATOM 1628 C CA . LEU A 1 215 ? 15.254 -10.046 -10.595 1.00 96.56 215 LEU A CA 1
ATOM 1629 C C . LEU A 1 215 ? 16.399 -9.860 -9.591 1.00 96.56 215 LEU A C 1
ATOM 1631 O O . LEU A 1 215 ? 17.543 -10.210 -9.870 1.00 96.56 215 LEU A O 1
ATOM 1635 N N . LEU A 1 216 ? 16.089 -9.280 -8.434 1.00 95.38 216 LEU A N 1
ATOM 1636 C CA . LEU A 1 216 ? 17.028 -9.055 -7.331 1.00 95.38 216 LEU A CA 1
ATOM 1637 C C . LEU A 1 216 ? 16.917 -10.157 -6.278 1.00 95.38 216 LEU A C 1
ATOM 1639 O O . LEU A 1 216 ? 17.926 -10.649 -5.782 1.00 95.38 216 LEU A O 1
ATOM 1643 N N . ALA A 1 217 ? 15.685 -10.544 -5.952 1.00 94.62 217 ALA A N 1
ATOM 1644 C CA . ALA A 1 217 ? 15.370 -11.595 -4.998 1.00 94.62 217 ALA A CA 1
ATOM 1645 C C . ALA A 1 217 ? 13.964 -12.143 -5.272 1.00 94.62 217 ALA A C 1
ATOM 1647 O O . ALA A 1 217 ? 13.096 -11.441 -5.790 1.00 94.62 217 ALA A O 1
ATOM 1648 N N . ARG A 1 218 ? 13.703 -13.390 -4.880 1.00 95.00 218 ARG A N 1
ATOM 1649 C CA . ARG A 1 218 ? 12.321 -13.884 -4.765 1.00 95.00 218 ARG A CA 1
ATOM 1650 C C . ARG A 1 218 ? 11.688 -13.362 -3.473 1.00 95.00 218 ARG A C 1
ATOM 1652 O O . ARG A 1 218 ? 12.440 -13.101 -2.534 1.00 95.00 218 ARG A O 1
ATOM 1659 N N . PRO A 1 219 ? 10.349 -13.238 -3.383 1.00 95.19 219 PRO A N 1
ATOM 1660 C CA . PRO A 1 219 ? 9.672 -12.892 -2.136 1.00 95.19 219 PRO A CA 1
ATOM 1661 C C . PRO A 1 219 ? 10.176 -13.773 -0.995 1.00 95.19 219 PRO A C 1
ATOM 1663 O O . PRO A 1 219 ? 10.406 -14.965 -1.201 1.00 95.19 219 PRO A O 1
ATOM 1666 N N . HIS A 1 220 ? 10.380 -13.188 0.188 1.00 88.75 220 HIS A N 1
ATOM 1667 C CA . HIS A 1 220 ? 10.900 -13.935 1.332 1.00 88.75 220 HIS A CA 1
ATOM 1668 C C . HIS A 1 220 ? 10.078 -15.201 1.566 1.00 88.75 220 HIS A C 1
ATOM 1670 O O . HIS A 1 220 ? 8.845 -15.138 1.583 1.00 88.75 220 HIS A O 1
ATOM 1676 N N . ALA A 1 221 ? 10.761 -16.321 1.786 1.00 89.38 221 ALA A N 1
ATOM 1677 C CA . ALA A 1 221 ? 10.113 -17.540 2.231 1.00 89.38 221 ALA A CA 1
ATOM 1678 C C . ALA A 1 221 ? 9.650 -17.337 3.679 1.00 89.38 221 ALA A C 1
ATOM 1680 O O . ALA A 1 221 ? 10.468 -17.269 4.594 1.00 89.38 221 ALA A O 1
ATOM 1681 N N . LEU A 1 222 ? 8.340 -17.198 3.869 1.00 91.81 222 LEU A N 1
ATOM 1682 C CA . LEU A 1 222 ? 7.717 -17.056 5.181 1.00 91.81 222 LEU A CA 1
ATOM 1683 C C . LEU A 1 222 ? 6.937 -18.334 5.509 1.00 91.81 222 LEU A C 1
ATOM 1685 O O . LEU A 1 222 ? 6.333 -18.923 4.607 1.00 91.81 222 LEU A O 1
ATOM 1689 N N . PRO A 1 223 ? 6.915 -18.771 6.778 1.00 92.44 223 PRO A N 1
ATOM 1690 C CA . PRO A 1 223 ? 6.034 -19.854 7.185 1.00 92.44 223 PRO A CA 1
ATOM 1691 C C . PRO A 1 223 ? 4.569 -19.400 7.098 1.00 92.44 223 PRO A C 1
ATOM 1693 O O . PRO A 1 223 ? 4.268 -18.212 7.203 1.00 92.44 223 PRO A O 1
ATOM 1696 N N . GLY A 1 224 ? 3.642 -20.346 6.924 1.00 90.94 224 GLY A N 1
ATOM 1697 C CA . GLY A 1 224 ? 2.206 -20.036 6.909 1.00 90.94 224 GLY A CA 1
ATOM 1698 C C . GLY A 1 224 ? 1.690 -19.497 8.249 1.00 90.94 224 GLY A C 1
ATOM 1699 O O . GLY A 1 224 ? 0.747 -18.710 8.273 1.00 90.94 224 GLY A O 1
ATOM 1700 N N . THR A 1 225 ? 2.338 -19.878 9.351 1.00 92.56 225 THR A N 1
ATOM 1701 C CA . THR A 1 225 ? 2.056 -19.395 10.705 1.00 92.56 225 THR A CA 1
ATOM 1702 C C . THR A 1 225 ? 3.345 -19.012 11.421 1.00 92.56 225 THR A C 1
ATOM 1704 O O . THR A 1 225 ? 4.419 -19.520 11.095 1.00 92.56 225 THR A O 1
ATOM 1707 N N . ASP A 1 226 ? 3.255 -18.142 12.420 1.00 90.62 226 ASP A N 1
ATOM 1708 C CA . ASP A 1 226 ? 4.366 -17.904 13.338 1.00 90.62 226 ASP A CA 1
ATOM 1709 C C . ASP A 1 226 ? 4.488 -18.999 14.420 1.00 90.62 226 ASP A C 1
ATOM 1711 O O . ASP A 1 226 ? 3.813 -20.031 14.371 1.00 90.62 226 ASP A O 1
ATOM 1715 N N . ALA A 1 227 ? 5.384 -18.782 15.389 1.00 88.38 227 ALA A N 1
ATOM 1716 C CA . ALA A 1 227 ? 5.631 -19.715 16.490 1.00 88.38 227 ALA A CA 1
ATOM 1717 C C . ALA A 1 227 ? 4.439 -19.864 17.455 1.00 88.38 227 ALA A C 1
ATOM 1719 O O . ALA A 1 227 ? 4.337 -20.887 18.128 1.00 88.38 227 ALA A O 1
ATOM 1720 N N . ASP A 1 228 ? 3.543 -18.874 17.495 1.00 88.00 228 ASP A N 1
ATOM 1721 C CA . ASP A 1 228 ? 2.336 -18.864 18.323 1.00 88.00 228 ASP A CA 1
ATOM 1722 C C . ASP A 1 228 ? 1.114 -19.412 17.549 1.00 88.00 228 ASP A C 1
ATOM 1724 O O . ASP A 1 228 ? -0.008 -19.418 18.057 1.00 88.00 228 ASP A O 1
ATOM 1728 N N . GLY A 1 229 ? 1.320 -19.887 16.312 1.00 89.25 229 GLY A N 1
ATOM 1729 C CA . GLY A 1 229 ? 0.275 -20.434 15.447 1.00 89.25 229 GLY A CA 1
ATOM 1730 C C . GLY A 1 229 ? -0.575 -19.376 14.740 1.00 89.25 229 GLY A C 1
ATOM 1731 O O . GLY A 1 229 ? -1.589 -19.721 14.134 1.00 89.25 229 GLY A O 1
ATOM 1732 N N . LEU A 1 230 ? -0.188 -18.098 14.786 1.00 89.81 230 LEU A N 1
ATOM 1733 C CA . LEU A 1 230 ? -0.907 -17.027 14.100 1.00 89.81 230 LEU A CA 1
ATOM 1734 C C . LEU A 1 230 ? -0.605 -17.062 12.603 1.00 89.81 230 LEU A C 1
ATOM 1736 O O . LEU A 1 230 ? 0.558 -17.069 12.200 1.00 89.81 230 LEU A O 1
ATOM 1740 N N . GLU A 1 231 ? -1.655 -17.060 11.777 1.00 91.56 231 GLU A N 1
ATOM 1741 C CA . GLU A 1 231 ? -1.520 -17.013 10.319 1.00 91.56 231 GLU A CA 1
ATOM 1742 C C . GLU A 1 231 ? -0.775 -15.751 9.875 1.00 91.56 231 GLU A C 1
ATOM 1744 O O . GLU A 1 231 ? -1.206 -14.626 10.140 1.00 91.56 231 GLU A O 1
ATOM 1749 N N . LEU A 1 232 ? 0.307 -15.945 9.125 1.00 93.44 232 LEU A N 1
ATOM 1750 C CA . LEU A 1 232 ? 1.014 -14.863 8.458 1.00 93.44 232 LEU A CA 1
ATOM 1751 C C . LEU A 1 232 ? 0.453 -14.679 7.051 1.00 93.44 232 LEU A C 1
ATOM 1753 O O . LEU A 1 232 ? 0.096 -15.637 6.361 1.00 93.44 232 LEU A O 1
ATOM 1757 N N . ARG A 1 233 ? 0.414 -13.429 6.595 1.00 95.50 233 ARG A N 1
ATOM 1758 C CA . ARG A 1 233 ? 0.183 -13.105 5.185 1.00 95.50 233 ARG A CA 1
ATOM 1759 C C . ARG A 1 233 ? 1.416 -12.441 4.605 1.00 95.50 233 ARG A C 1
ATOM 1761 O O . ARG A 1 233 ? 2.331 -12.034 5.319 1.00 95.50 233 ARG A O 1
ATOM 1768 N N . GLN A 1 234 ? 1.439 -12.330 3.292 1.00 96.75 234 GLN A N 1
ATOM 1769 C CA . GLN A 1 234 ? 2.492 -11.643 2.575 1.00 96.75 234 GLN A CA 1
ATOM 1770 C C . GLN A 1 234 ? 1.852 -10.691 1.574 1.00 96.75 234 GLN A C 1
ATOM 1772 O O . GLN A 1 234 ? 0.884 -11.033 0.893 1.00 96.75 234 GLN A O 1
ATOM 1777 N N . LYS A 1 235 ? 2.383 -9.472 1.531 1.00 97.81 235 LYS A N 1
ATOM 1778 C CA . LYS A 1 235 ? 1.964 -8.426 0.609 1.00 97.81 235 LYS A CA 1
ATOM 1779 C C . LYS A 1 235 ? 3.063 -8.225 -0.416 1.00 97.81 235 LYS A C 1
ATOM 1781 O O . LYS A 1 235 ? 4.235 -8.073 -0.065 1.00 97.81 235 LYS A O 1
ATOM 1786 N N . LEU A 1 236 ? 2.675 -8.248 -1.680 1.00 98.25 236 LEU A N 1
ATOM 1787 C CA . LEU A 1 236 ? 3.519 -7.883 -2.801 1.00 98.25 236 LEU A CA 1
ATOM 1788 C C . LEU A 1 236 ? 2.960 -6.601 -3.411 1.00 98.25 236 LEU A C 1
ATOM 1790 O O . LEU A 1 236 ? 1.757 -6.516 -3.653 1.00 98.25 236 LEU A O 1
ATOM 1794 N N . VAL A 1 237 ? 3.804 -5.605 -3.659 1.00 98.56 237 VAL A N 1
ATOM 1795 C CA . VAL A 1 237 ? 3.382 -4.379 -4.345 1.00 98.56 237 VAL A CA 1
ATOM 1796 C C . VAL A 1 237 ? 4.190 -4.225 -5.618 1.00 98.56 237 VAL A C 1
ATOM 1798 O O . VAL A 1 237 ? 5.418 -4.235 -5.586 1.00 98.56 237 VAL A O 1
ATOM 1801 N N . VAL A 1 238 ? 3.488 -4.095 -6.740 1.00 98.50 238 VAL A N 1
ATOM 1802 C CA . VAL A 1 238 ? 4.085 -3.765 -8.034 1.00 98.50 238 VAL A CA 1
ATOM 1803 C C . VAL A 1 238 ? 3.803 -2.305 -8.336 1.00 98.50 238 VAL A C 1
ATOM 1805 O O . VAL A 1 238 ? 2.645 -1.927 -8.514 1.00 98.50 238 VAL A O 1
ATOM 1808 N N . TYR A 1 239 ? 4.855 -1.500 -8.408 1.00 98.12 239 TYR A N 1
ATOM 1809 C CA . TYR A 1 239 ? 4.798 -0.127 -8.885 1.00 98.12 239 TYR A CA 1
ATOM 1810 C C . TYR A 1 239 ? 5.181 -0.095 -10.365 1.00 98.12 239 TYR A C 1
ATOM 1812 O O . TYR A 1 239 ? 6.214 -0.644 -10.746 1.00 98.12 239 TYR A O 1
ATOM 1820 N N . SER A 1 240 ? 4.370 0.545 -11.198 1.00 95.81 240 SER A N 1
ATOM 1821 C CA . SER A 1 240 ? 4.654 0.782 -12.617 1.00 95.81 240 SER A CA 1
ATOM 1822 C C . SER A 1 240 ? 4.004 2.084 -13.063 1.00 95.81 240 SER A C 1
ATOM 1824 O O . SER A 1 240 ? 3.111 2.580 -12.382 1.00 95.81 240 SER A O 1
ATOM 1826 N N . ASP A 1 241 ? 4.366 2.606 -14.228 1.00 93.50 241 ASP A N 1
ATOM 1827 C CA . ASP A 1 241 ? 3.541 3.636 -14.864 1.00 93.50 241 ASP A CA 1
ATOM 1828 C C . ASP A 1 241 ? 2.260 3.004 -15.437 1.00 93.50 241 ASP A C 1
ATOM 1830 O O . ASP A 1 241 ? 2.221 1.814 -15.768 1.00 93.50 241 ASP A O 1
ATOM 1834 N N . GLU A 1 242 ? 1.180 3.782 -15.522 1.00 91.06 242 GLU A N 1
ATOM 1835 C CA . GLU A 1 242 ? -0.117 3.323 -16.033 1.00 91.06 242 GLU A CA 1
ATOM 1836 C C . GLU A 1 242 ? -0.054 2.910 -17.512 1.00 91.06 242 GLU A C 1
ATOM 1838 O O . GLU A 1 242 ? -0.770 1.999 -17.934 1.00 91.06 242 GLU A O 1
ATOM 1843 N N . ASP A 1 243 ? 0.816 3.554 -18.291 1.00 89.81 243 ASP A N 1
ATOM 1844 C CA . ASP A 1 243 ? 1.047 3.276 -19.707 1.00 89.81 243 ASP A CA 1
ATOM 1845 C C . ASP A 1 243 ? 2.156 2.243 -19.964 1.00 89.81 243 ASP A C 1
ATOM 1847 O O . ASP A 1 243 ? 2.341 1.847 -21.118 1.00 89.81 243 ASP A O 1
ATOM 1851 N N . ALA A 1 244 ? 2.834 1.748 -18.919 1.00 92.19 244 ALA A N 1
ATOM 1852 C CA . ALA A 1 244 ? 3.777 0.640 -19.030 1.00 92.19 244 ALA A CA 1
ATOM 1853 C C . ALA A 1 244 ? 3.033 -0.658 -19.377 1.00 92.19 244 ALA A C 1
ATOM 1855 O O . ALA A 1 244 ? 2.037 -1.022 -18.739 1.00 92.19 244 ALA A O 1
ATOM 1856 N N . ARG A 1 245 ? 3.513 -1.367 -20.405 1.00 94.50 245 ARG A N 1
ATOM 1857 C CA . ARG A 1 245 ? 2.823 -2.522 -20.996 1.00 94.50 245 ARG A CA 1
ATOM 1858 C C . ARG A 1 245 ? 3.668 -3.788 -20.950 1.00 94.50 245 ARG A C 1
ATOM 1860 O O . ARG A 1 245 ? 4.885 -3.734 -21.034 1.00 94.50 245 ARG A O 1
ATOM 1867 N N . HIS A 1 246 ? 2.973 -4.915 -20.891 1.00 94.31 246 HIS A N 1
ATOM 1868 C CA . HIS A 1 246 ? 3.485 -6.257 -21.126 1.00 94.31 246 HIS A CA 1
ATOM 1869 C C . HIS A 1 246 ? 2.582 -6.918 -22.171 1.00 94.31 246 HIS A C 1
ATOM 1871 O O . HIS A 1 246 ? 1.360 -6.908 -22.014 1.00 94.31 246 HIS A O 1
ATOM 1877 N N . ASP A 1 247 ? 3.159 -7.420 -23.263 1.00 93.50 247 ASP A N 1
ATOM 1878 C CA . ASP A 1 247 ? 2.416 -7.980 -24.404 1.00 93.50 247 ASP A CA 1
ATOM 1879 C C . ASP A 1 247 ? 1.307 -7.041 -24.927 1.00 93.50 247 ASP A C 1
ATOM 1881 O O . ASP A 1 247 ? 0.190 -7.451 -25.239 1.00 93.50 247 ASP A O 1
ATOM 1885 N N . GLY A 1 248 ? 1.582 -5.732 -24.958 1.00 93.12 248 GLY A N 1
ATOM 1886 C CA . GLY A 1 248 ? 0.621 -4.711 -25.391 1.00 93.12 248 GLY A CA 1
ATOM 1887 C C . GLY A 1 248 ? -0.488 -4.380 -24.381 1.00 93.12 248 GLY A C 1
ATOM 1888 O O . GLY A 1 248 ? -1.262 -3.454 -24.628 1.00 93.12 248 GLY A O 1
ATOM 1889 N N . VAL A 1 249 ? -0.549 -5.043 -23.223 1.00 94.06 249 VAL A N 1
ATOM 1890 C CA . VAL A 1 249 ? -1.541 -4.804 -22.160 1.00 94.06 249 VAL A CA 1
ATOM 1891 C C . VAL A 1 249 ? -0.902 -4.019 -21.007 1.00 94.06 249 VAL A C 1
ATOM 1893 O O . VAL A 1 249 ? 0.210 -4.358 -20.609 1.00 94.06 249 VAL A O 1
ATOM 1896 N N . PRO A 1 250 ? -1.559 -2.991 -20.429 1.00 94.44 250 PRO A N 1
ATOM 1897 C CA . PRO A 1 250 ? -1.043 -2.308 -19.241 1.00 94.44 250 PRO A CA 1
ATOM 1898 C C . PRO A 1 250 ? -0.712 -3.283 -18.103 1.00 94.44 250 PRO A C 1
ATOM 1900 O O . PRO A 1 250 ? -1.523 -4.160 -17.792 1.00 94.44 250 PRO A O 1
ATOM 1903 N N . ILE A 1 251 ? 0.446 -3.115 -17.458 1.00 96.12 251 ILE A N 1
ATOM 1904 C CA . ILE A 1 251 ? 0.980 -4.056 -16.454 1.00 96.12 251 ILE A CA 1
ATOM 1905 C C . ILE A 1 251 ? -0.044 -4.369 -15.358 1.00 96.12 251 ILE A C 1
ATOM 1907 O O . ILE A 1 251 ? -0.315 -5.536 -15.083 1.00 96.12 251 ILE A O 1
ATOM 1911 N N . HIS A 1 252 ? -0.677 -3.349 -14.775 1.00 95.19 252 HIS A N 1
ATOM 1912 C CA . HIS A 1 252 ? -1.663 -3.539 -13.708 1.00 95.19 252 HIS A CA 1
ATOM 1913 C C . HIS A 1 252 ? -2.874 -4.383 -14.153 1.00 95.19 252 HIS A C 1
ATOM 1915 O O . HIS A 1 252 ? -3.376 -5.198 -13.379 1.00 95.19 252 HIS A O 1
ATOM 1921 N N . ARG A 1 253 ? -3.311 -4.254 -15.416 1.00 94.12 253 ARG A N 1
ATOM 1922 C CA . ARG A 1 253 ? -4.404 -5.063 -15.985 1.00 94.12 253 ARG A CA 1
ATOM 1923 C C . ARG A 1 253 ? -3.965 -6.498 -16.228 1.00 94.12 253 ARG A C 1
ATOM 1925 O O . ARG A 1 253 ? -4.690 -7.424 -15.870 1.00 94.12 253 ARG A O 1
ATOM 1932 N N . ALA A 1 254 ? -2.775 -6.682 -16.799 1.00 96.94 254 ALA A N 1
ATOM 1933 C CA . ALA A 1 254 ? -2.202 -8.003 -17.028 1.00 96.94 254 ALA A CA 1
ATOM 1934 C C . ALA A 1 254 ? -2.028 -8.770 -15.707 1.00 96.94 254 ALA A C 1
ATOM 1936 O O . ALA A 1 254 ? -2.406 -9.939 -15.628 1.00 96.94 254 ALA A O 1
ATOM 1937 N N . LEU A 1 255 ? -1.543 -8.101 -14.654 1.00 97.69 255 LEU A N 1
ATOM 1938 C CA . LEU A 1 255 ? -1.435 -8.668 -13.309 1.00 97.69 255 LEU A CA 1
ATOM 1939 C C . LEU A 1 255 ? -2.800 -9.091 -12.768 1.00 97.69 255 LEU A C 1
ATOM 1941 O O . LEU A 1 255 ? -2.966 -10.251 -12.405 1.00 97.69 255 LEU A O 1
ATOM 1945 N N . VAL A 1 256 ? -3.788 -8.188 -12.754 1.00 95.88 256 VAL A N 1
ATOM 1946 C CA . VAL A 1 256 ? -5.137 -8.501 -12.255 1.00 95.88 256 VAL A CA 1
ATOM 1947 C C . VAL A 1 256 ? -5.743 -9.691 -12.997 1.00 95.88 256 VAL A C 1
ATOM 1949 O O . VAL A 1 256 ? -6.222 -10.629 -12.362 1.00 95.88 256 VAL A O 1
ATOM 1952 N N . ALA A 1 257 ? -5.696 -9.685 -14.331 1.00 94.31 257 ALA A N 1
ATOM 1953 C CA . ALA A 1 257 ? -6.283 -10.742 -15.144 1.00 94.31 257 ALA A CA 1
ATOM 1954 C C . ALA A 1 257 ? -5.598 -12.100 -14.921 1.00 94.31 257 ALA A C 1
ATOM 1956 O O . ALA A 1 257 ? -6.282 -13.104 -14.699 1.00 94.31 257 ALA A O 1
ATOM 1957 N N . ARG A 1 258 ? -4.257 -12.143 -14.947 1.00 97.25 258 ARG A N 1
ATOM 1958 C CA . ARG A 1 258 ? -3.491 -13.391 -14.803 1.00 97.25 258 ARG A CA 1
ATOM 1959 C C . ARG A 1 258 ? -3.547 -13.937 -13.372 1.00 97.25 258 ARG A C 1
ATOM 1961 O O . ARG A 1 258 ? -3.790 -15.127 -13.210 1.00 97.25 258 ARG A O 1
ATOM 1968 N N . LEU A 1 259 ? -3.413 -13.090 -12.346 1.00 97.12 259 LEU A N 1
ATOM 1969 C CA . LEU A 1 259 ? -3.492 -13.512 -10.938 1.00 97.12 259 LEU A CA 1
ATOM 1970 C C . LEU A 1 259 ? -4.883 -14.042 -10.576 1.00 97.12 259 LEU A C 1
ATOM 1972 O O . LEU A 1 259 ? -4.993 -15.084 -9.936 1.00 97.12 259 LEU A O 1
ATOM 1976 N N . ARG A 1 260 ? -5.947 -13.375 -11.040 1.00 94.00 260 ARG A N 1
ATOM 1977 C CA . ARG A 1 260 ? -7.322 -13.861 -10.865 1.00 94.00 260 ARG A CA 1
ATOM 1978 C C . ARG A 1 260 ? -7.521 -15.220 -11.532 1.00 94.00 260 ARG A C 1
ATOM 1980 O O . ARG A 1 260 ? -8.103 -16.116 -10.933 1.00 94.00 260 ARG A O 1
ATOM 1987 N N . SER A 1 261 ? -7.041 -15.372 -12.767 1.00 94.88 261 SER A N 1
ATOM 1988 C CA . SER A 1 261 ? -7.166 -16.629 -13.521 1.00 94.88 261 SER A CA 1
ATOM 1989 C C . SER A 1 261 ? -6.385 -17.775 -12.871 1.00 94.88 261 SER A C 1
ATOM 1991 O O . SER A 1 261 ? -6.804 -18.923 -12.959 1.00 94.88 261 SER A O 1
ATOM 1993 N N . ALA A 1 262 ? -5.282 -17.456 -12.190 1.00 95.69 262 ALA A N 1
ATOM 1994 C CA . ALA A 1 262 ? -4.463 -18.402 -11.437 1.00 95.69 262 ALA A CA 1
ATOM 1995 C C . ALA A 1 262 ? -4.973 -18.680 -10.009 1.00 95.69 262 ALA A C 1
ATOM 1997 O O . ALA A 1 262 ? -4.370 -19.475 -9.296 1.00 95.69 262 ALA A O 1
ATOM 1998 N N . GLY A 1 263 ? -6.071 -18.046 -9.581 1.00 94.06 263 GLY A N 1
ATOM 1999 C CA . GLY A 1 263 ? -6.676 -18.298 -8.273 1.00 94.06 263 GLY A CA 1
ATOM 2000 C C . GLY A 1 263 ? -5.969 -17.638 -7.086 1.00 94.06 263 GLY A C 1
ATOM 2001 O O . GLY A 1 263 ? -6.137 -18.110 -5.963 1.00 94.06 263 GLY A O 1
ATOM 2002 N N . ALA A 1 264 ? -5.214 -16.556 -7.301 1.00 95.06 264 ALA A N 1
ATOM 2003 C CA . ALA A 1 264 ? -4.673 -15.749 -6.204 1.00 95.06 264 ALA A CA 1
ATOM 2004 C C . ALA A 1 264 ? -5.797 -15.209 -5.293 1.00 95.06 264 ALA A C 1
ATOM 2006 O O . ALA A 1 264 ? -6.928 -14.998 -5.736 1.00 95.06 264 ALA A O 1
ATOM 2007 N N . ALA A 1 265 ? -5.500 -14.940 -4.021 1.00 92.06 265 ALA A N 1
ATOM 2008 C CA . ALA A 1 265 ? -6.509 -14.532 -3.040 1.00 92.06 265 ALA A CA 1
ATOM 2009 C C . ALA A 1 265 ? -7.112 -13.142 -3.311 1.00 92.06 265 ALA A C 1
ATOM 2011 O O . ALA A 1 265 ? -8.305 -12.919 -3.072 1.00 92.06 265 ALA A O 1
ATOM 2012 N N . GLY A 1 266 ? -6.305 -12.196 -3.795 1.00 91.75 266 GLY A N 1
ATOM 2013 C CA . GLY A 1 266 ? -6.787 -10.868 -4.154 1.00 91.75 266 GLY A CA 1
ATOM 2014 C C . GLY A 1 266 ? -5.697 -9.893 -4.582 1.00 91.75 266 GLY A C 1
ATOM 2015 O O . GLY A 1 266 ? -4.541 -9.981 -4.163 1.00 91.75 266 GLY A O 1
ATOM 2016 N N . ALA A 1 267 ? -6.100 -8.917 -5.393 1.00 96.19 267 ALA A N 1
ATOM 2017 C CA . ALA A 1 267 ? -5.272 -7.778 -5.761 1.00 96.19 267 ALA A CA 1
ATOM 2018 C C . ALA A 1 267 ? -6.106 -6.495 -5.828 1.00 96.19 267 ALA A C 1
ATOM 2020 O O . ALA A 1 267 ? -7.268 -6.519 -6.231 1.00 96.19 267 ALA A O 1
ATOM 2021 N N . THR A 1 268 ? -5.505 -5.366 -5.460 1.00 97.00 268 THR A N 1
ATOM 2022 C CA . THR A 1 268 ? -6.095 -4.025 -5.539 1.00 97.00 268 THR A CA 1
ATOM 2023 C C . THR A 1 268 ? -5.137 -3.079 -6.248 1.00 97.00 268 THR A C 1
ATOM 2025 O O . THR A 1 268 ? -3.970 -2.985 -5.885 1.00 97.00 268 THR A O 1
ATOM 2028 N N . VAL A 1 269 ? -5.636 -2.356 -7.245 1.00 97.38 269 VAL A N 1
ATOM 2029 C CA . VAL A 1 269 ? -4.871 -1.401 -8.047 1.00 97.38 269 VAL A CA 1
ATOM 2030 C C . VAL A 1 269 ? -5.218 0.021 -7.618 1.00 97.38 269 VAL A C 1
ATOM 2032 O O . VAL A 1 269 ? -6.377 0.436 -7.685 1.00 97.38 269 VAL A O 1
ATOM 2035 N N . LEU A 1 270 ? -4.204 0.776 -7.204 1.00 96.00 270 LEU A N 1
ATOM 2036 C CA . LEU A 1 270 ? -4.295 2.178 -6.806 1.00 96.00 270 LEU A CA 1
ATOM 2037 C C . LEU A 1 270 ? -3.585 3.058 -7.836 1.00 96.00 270 LEU A C 1
ATOM 2039 O O . LEU A 1 270 ? -2.420 2.823 -8.158 1.00 96.00 270 LEU A O 1
ATOM 2043 N N . ARG A 1 271 ? -4.269 4.099 -8.318 1.00 94.12 271 ARG A N 1
ATOM 2044 C CA . ARG A 1 271 ? -3.701 5.093 -9.238 1.00 94.12 271 ARG A CA 1
ATOM 2045 C C . ARG A 1 271 ? -3.144 6.274 -8.440 1.00 94.12 271 ARG A C 1
ATOM 2047 O O . ARG A 1 271 ? -3.862 6.886 -7.649 1.00 94.12 271 ARG A O 1
ATOM 2054 N N . GLY A 1 272 ? -1.871 6.590 -8.643 1.00 93.81 272 GLY A N 1
ATOM 2055 C CA . GLY A 1 272 ? -1.245 7.800 -8.126 1.00 93.81 272 GLY A CA 1
ATOM 2056 C C . GLY A 1 272 ? -1.611 9.035 -8.953 1.00 93.81 272 GLY A C 1
ATOM 2057 O O . GLY A 1 272 ? -2.120 8.944 -10.067 1.00 93.81 272 GLY A O 1
ATOM 2058 N N . VAL A 1 273 ? -1.337 10.218 -8.408 1.00 93.06 273 VAL A N 1
ATOM 2059 C CA . VAL A 1 273 ? -1.503 11.506 -9.110 1.00 93.06 273 VAL A CA 1
ATOM 2060 C C . VAL A 1 273 ? -0.172 12.118 -9.542 1.00 93.06 273 VAL A C 1
ATOM 2062 O O . VAL A 1 273 ? -0.145 12.985 -10.414 1.00 93.06 273 VAL A O 1
ATOM 2065 N N . TRP A 1 274 ? 0.922 11.685 -8.915 1.00 95.19 274 TRP A N 1
ATOM 2066 C CA . TRP A 1 274 ? 2.281 12.158 -9.154 1.00 95.19 274 TRP A CA 1
ATOM 2067 C C . TRP A 1 274 ? 3.285 11.126 -8.630 1.00 95.19 274 TRP A C 1
ATOM 2069 O O . TRP A 1 274 ? 2.966 10.401 -7.688 1.00 95.19 274 TRP A O 1
ATOM 2079 N N . GLY A 1 275 ? 4.488 11.064 -9.188 1.00 96.31 275 GLY A N 1
ATOM 2080 C CA . GLY A 1 275 ? 5.561 10.204 -8.696 1.00 96.31 275 GLY A CA 1
ATOM 2081 C C . GLY A 1 275 ? 6.483 9.710 -9.801 1.00 96.31 275 GLY A C 1
ATOM 2082 O O . GLY A 1 275 ? 6.497 10.262 -10.896 1.00 96.31 275 GLY A O 1
ATOM 2083 N N . PHE A 1 276 ? 7.275 8.693 -9.496 1.00 95.19 276 PHE A N 1
ATOM 2084 C CA . PHE A 1 276 ? 8.188 8.039 -10.421 1.00 95.19 276 PHE A CA 1
ATOM 2085 C C . PHE A 1 276 ? 8.431 6.588 -10.005 1.00 95.19 276 PHE A C 1
ATOM 2087 O O . PHE A 1 276 ? 8.337 6.237 -8.825 1.00 95.19 276 PHE A O 1
ATOM 2094 N N . VAL A 1 277 ? 8.796 5.761 -10.977 1.00 92.44 277 VAL A N 1
ATOM 2095 C CA . VAL A 1 277 ? 9.272 4.393 -10.776 1.00 92.44 277 VAL A CA 1
ATOM 2096 C C . VAL A 1 277 ? 10.561 4.234 -11.581 1.00 92.44 277 VAL A C 1
ATOM 2098 O O . VAL A 1 277 ? 10.605 4.619 -12.750 1.00 92.44 277 VAL A O 1
ATOM 2101 N N . GLY A 1 278 ? 11.616 3.712 -10.953 1.00 86.75 278 GLY A N 1
ATOM 2102 C CA . GLY A 1 278 ? 12.940 3.635 -11.570 1.00 86.75 278 GLY A CA 1
ATOM 2103 C C . GLY A 1 278 ? 13.610 5.009 -11.673 1.00 86.75 278 GLY A C 1
ATOM 2104 O O . GLY A 1 278 ? 13.397 5.876 -10.830 1.00 86.75 278 GLY A O 1
ATOM 2105 N N . ASP A 1 279 ? 14.417 5.213 -12.714 1.00 83.88 279 ASP A N 1
ATOM 2106 C CA . ASP A 1 279 ? 15.254 6.420 -12.872 1.00 83.88 279 ASP A CA 1
ATOM 2107 C C . ASP A 1 279 ? 14.543 7.573 -13.601 1.00 83.88 279 ASP A C 1
ATOM 2109 O O . ASP A 1 279 ? 15.160 8.557 -14.015 1.00 83.88 279 ASP A O 1
ATOM 2113 N N . GLN A 1 280 ? 13.237 7.440 -13.834 1.00 86.88 280 GLN A N 1
ATOM 2114 C CA . GLN A 1 280 ? 12.493 8.433 -14.592 1.00 86.88 280 GLN A CA 1
ATOM 2115 C C . GLN A 1 280 ? 12.180 9.665 -13.738 1.00 86.88 280 GLN A C 1
ATOM 2117 O O . GLN A 1 280 ? 11.849 9.527 -12.560 1.00 86.88 280 GLN A O 1
ATOM 2122 N N . PRO A 1 281 ? 12.189 10.876 -14.329 1.00 91.38 281 PRO A N 1
ATOM 2123 C CA . PRO A 1 281 ? 11.804 12.073 -13.599 1.00 91.38 281 PRO A CA 1
ATOM 2124 C C . PRO A 1 281 ? 10.385 11.962 -13.019 1.00 91.38 281 PRO A C 1
ATOM 2126 O O . PRO A 1 281 ? 9.504 11.392 -13.682 1.00 91.38 281 PRO A O 1
ATOM 2129 N N . PRO A 1 282 ? 10.126 12.572 -11.843 1.00 93.69 282 PRO A N 1
ATOM 2130 C CA . PRO A 1 282 ? 8.789 12.668 -11.285 1.00 93.69 282 PRO A CA 1
ATOM 2131 C C . PRO A 1 282 ? 7.814 13.266 -12.292 1.00 93.69 282 PRO A C 1
ATOM 2133 O O . PRO A 1 282 ? 8.057 14.315 -12.896 1.00 93.69 282 PRO A O 1
ATOM 2136 N N . HIS A 1 283 ? 6.701 12.580 -12.475 1.00 92.69 283 HIS A N 1
ATOM 2137 C CA . HIS A 1 283 ? 5.691 12.916 -13.449 1.00 92.69 283 HIS A CA 1
ATOM 2138 C C . HIS A 1 283 ? 4.301 12.641 -12.880 1.00 92.69 283 HIS A C 1
ATOM 2140 O O . HIS A 1 283 ? 4.126 12.020 -11.834 1.00 92.69 283 HIS A O 1
ATOM 2146 N N . GLY A 1 284 ? 3.289 13.126 -13.577 1.00 88.56 284 GLY A N 1
ATOM 2147 C CA . GLY A 1 284 ? 1.902 12.886 -13.233 1.00 88.56 284 GLY A CA 1
ATOM 2148 C C . GLY A 1 284 ? 1.000 13.335 -14.364 1.00 88.56 284 GLY A C 1
ATOM 2149 O O . GLY A 1 284 ? 1.468 13.684 -15.456 1.00 88.56 284 GLY A O 1
ATOM 2150 N N . ASP A 1 285 ? -0.298 13.343 -14.090 1.00 75.06 285 ASP A N 1
ATOM 2151 C CA . ASP A 1 285 ? -1.276 13.645 -15.119 1.00 75.06 285 ASP A CA 1
ATOM 2152 C C . ASP A 1 285 ? -1.163 15.110 -15.564 1.00 75.06 285 ASP A C 1
ATOM 2154 O O . ASP A 1 285 ? -1.107 16.033 -14.745 1.00 75.06 285 ASP A O 1
ATOM 2158 N N . ARG A 1 286 ? -1.118 15.330 -16.879 1.00 58.59 286 ARG A N 1
ATOM 2159 C CA . ARG A 1 286 ? -1.169 16.666 -17.478 1.00 58.59 286 ARG A CA 1
ATOM 2160 C C . ARG A 1 286 ? -2.491 16.765 -18.216 1.00 58.59 286 ARG A C 1
ATOM 2162 O O . ARG A 1 286 ? -2.757 15.944 -19.093 1.00 58.59 286 ARG A O 1
ATOM 2169 N N . LEU A 1 287 ? -3.287 17.786 -17.883 1.00 44.16 287 LEU A N 1
ATOM 2170 C CA . LEU A 1 287 ? -4.490 18.135 -18.641 1.00 44.16 287 LEU A CA 1
ATOM 2171 C C . LEU A 1 287 ? -4.134 18.115 -20.143 1.00 44.16 287 LEU A C 1
ATOM 2173 O O . LEU A 1 287 ? -3.169 18.775 -20.528 1.00 44.16 287 LEU A O 1
ATOM 2177 N N . LEU A 1 288 ? -4.901 17.381 -20.963 1.00 40.81 288 LEU A N 1
ATOM 2178 C CA . LEU A 1 288 ? -4.779 17.269 -22.434 1.00 40.81 288 LEU A CA 1
ATOM 2179 C C . LEU A 1 288 ? -3.822 16.195 -23.009 1.00 40.81 288 LEU A C 1
ATOM 2181 O O . LEU A 1 288 ? -3.540 16.233 -24.207 1.00 40.81 288 LEU A O 1
ATOM 2185 N N . ARG A 1 289 ? -3.351 15.203 -22.237 1.00 48.50 289 ARG A N 1
ATOM 2186 C CA . ARG A 1 289 ? -2.696 14.005 -22.818 1.00 48.50 289 ARG A CA 1
ATOM 2187 C C . ARG A 1 289 ? -3.694 12.873 -23.093 1.00 48.50 289 ARG A C 1
ATOM 2189 O O . ARG A 1 289 ? -4.551 12.594 -22.262 1.00 48.50 289 ARG A O 1
ATOM 2196 N N . LEU A 1 290 ? -3.553 12.206 -24.250 1.00 47.84 290 LEU A N 1
ATOM 2197 C CA . LEU A 1 290 ? -4.372 11.044 -24.649 1.00 47.84 290 LEU A CA 1
ATOM 2198 C C . LEU A 1 290 ? -4.177 9.834 -23.717 1.00 47.84 290 LEU A C 1
ATOM 2200 O O . LEU A 1 290 ? -5.104 9.055 -23.519 1.00 47.84 290 LEU A O 1
ATOM 2204 N N . THR A 1 291 ? -2.978 9.678 -23.151 1.00 54.50 291 THR A N 1
ATOM 2205 C CA . THR A 1 291 ? -2.640 8.641 -22.171 1.00 54.50 291 THR A CA 1
ATOM 2206 C C . THR A 1 291 ? -2.169 9.285 -20.872 1.00 54.50 291 THR A C 1
ATOM 2208 O O . THR A 1 291 ? -1.358 10.219 -20.880 1.00 54.50 291 THR A O 1
ATOM 2211 N N . ARG A 1 292 ? -2.680 8.791 -19.738 1.00 65.62 292 ARG A N 1
ATOM 2212 C CA . ARG A 1 292 ? -2.193 9.191 -18.417 1.00 65.62 292 ARG A CA 1
ATOM 2213 C C . ARG A 1 292 ? -0.881 8.462 -18.166 1.00 65.62 292 ARG A C 1
ATOM 2215 O O . ARG A 1 292 ? -0.854 7.239 -18.119 1.00 65.62 292 ARG A O 1
ATOM 2222 N N . ARG A 1 293 ? 0.200 9.220 -18.012 1.00 81.69 293 ARG A N 1
ATOM 2223 C CA . ARG A 1 293 ? 1.472 8.708 -17.499 1.00 81.69 293 ARG A CA 1
ATOM 2224 C C . ARG A 1 293 ? 1.515 9.073 -16.028 1.00 81.69 293 ARG A C 1
ATOM 2226 O O . ARG A 1 293 ? 1.938 10.171 -15.674 1.00 81.69 293 ARG A O 1
ATOM 2233 N N . VAL A 1 294 ? 0.910 8.218 -15.214 1.00 89.50 294 VAL A N 1
ATOM 2234 C CA . VAL A 1 294 ? 0.886 8.321 -13.754 1.00 89.50 294 VAL A CA 1
ATOM 2235 C C . VAL A 1 294 ? 1.348 6.996 -13.164 1.00 89.50 294 VAL A C 1
ATOM 2237 O O . VAL A 1 294 ? 1.052 5.949 -13.742 1.00 89.50 294 VAL A O 1
ATOM 2240 N N . PRO A 1 295 ? 2.023 7.009 -12.010 1.00 94.25 295 PRO A N 1
ATOM 2241 C CA . PRO A 1 295 ? 2.370 5.781 -11.317 1.00 94.25 295 PRO A CA 1
ATOM 2242 C C . PRO A 1 295 ? 1.123 5.047 -10.805 1.00 94.25 295 PRO A C 1
ATOM 2244 O O . PRO A 1 295 ? 0.155 5.652 -10.338 1.00 94.25 295 PRO A O 1
ATOM 2247 N N . VAL A 1 296 ? 1.178 3.724 -10.834 1.00 95.56 296 VAL A N 1
ATOM 2248 C CA . VAL A 1 296 ? 0.155 2.785 -10.379 1.00 95.56 296 VAL A CA 1
ATOM 2249 C C . VAL A 1 296 ? 0.800 1.789 -9.424 1.00 95.56 296 VAL A C 1
ATOM 2251 O O . VAL A 1 296 ? 1.887 1.282 -9.691 1.00 95.56 296 VAL A O 1
ATOM 2254 N N . ALA A 1 297 ? 0.120 1.488 -8.318 1.00 98.12 297 ALA A N 1
ATOM 2255 C CA . ALA A 1 297 ? 0.509 0.440 -7.383 1.00 98.12 297 ALA A CA 1
ATOM 2256 C C . ALA A 1 297 ? -0.516 -0.699 -7.412 1.00 98.12 297 ALA A C 1
ATOM 2258 O O . ALA A 1 297 ? -1.682 -0.503 -7.071 1.00 98.12 297 ALA A O 1
ATOM 2259 N N . THR A 1 298 ? -0.079 -1.896 -7.797 1.00 98.50 298 THR A N 1
ATOM 2260 C CA . THR A 1 298 ? -0.869 -3.130 -7.699 1.00 98.50 298 THR A CA 1
ATOM 2261 C C . THR A 1 298 ? -0.475 -3.859 -6.423 1.00 98.50 298 THR A C 1
ATOM 2263 O O . THR A 1 298 ? 0.614 -4.423 -6.340 1.00 98.50 298 THR A O 1
ATOM 2266 N N . VAL A 1 299 ? -1.350 -3.819 -5.422 1.00 98.50 299 VAL A N 1
ATOM 2267 C CA . VAL A 1 299 ? -1.179 -4.464 -4.118 1.00 98.50 299 VAL A CA 1
ATOM 2268 C C . VAL A 1 299 ? -1.799 -5.853 -4.166 1.00 98.50 299 VAL A C 1
ATOM 2270 O O . VAL A 1 299 ? -2.999 -5.983 -4.390 1.00 98.50 299 VAL A O 1
ATOM 2273 N N . ILE A 1 300 ? -0.997 -6.884 -3.937 1.00 98.44 300 ILE A N 1
ATOM 2274 C CA . ILE A 1 300 ? -1.394 -8.294 -3.926 1.00 98.44 300 ILE A CA 1
ATOM 2275 C C . ILE A 1 300 ? -1.208 -8.795 -2.499 1.00 98.44 300 ILE A C 1
ATOM 2277 O O . ILE A 1 300 ? -0.134 -8.613 -1.928 1.00 98.44 300 ILE A O 1
ATOM 2281 N N . ILE A 1 301 ? -2.238 -9.403 -1.912 1.00 97.44 301 ILE A N 1
ATOM 2282 C CA . ILE A 1 301 ? -2.162 -9.956 -0.555 1.00 97.44 301 ILE A CA 1
ATOM 2283 C C . ILE A 1 301 ? -2.629 -11.402 -0.586 1.00 97.44 301 ILE A C 1
ATOM 2285 O O . ILE A 1 301 ? -3.761 -11.681 -0.974 1.00 97.44 301 ILE A O 1
ATOM 2289 N N . ASP A 1 302 ? -1.765 -12.306 -0.130 1.00 96.31 302 ASP A N 1
ATOM 2290 C CA . ASP A 1 302 ? -2.053 -13.736 -0.059 1.00 96.31 302 ASP A CA 1
ATOM 2291 C C . ASP A 1 302 ? -1.358 -14.382 1.155 1.00 96.31 302 ASP A C 1
ATOM 2293 O O . ASP A 1 302 ? -0.665 -13.735 1.945 1.00 96.31 302 ASP A O 1
ATOM 2297 N N . THR A 1 303 ? -1.574 -15.679 1.338 1.00 96.00 303 THR A N 1
ATOM 2298 C CA . THR A 1 303 ? -0.679 -16.550 2.098 1.00 96.00 303 THR A CA 1
ATOM 2299 C C . THR A 1 303 ? 0.742 -16.513 1.515 1.00 96.00 303 THR A C 1
ATOM 2301 O O . THR A 1 303 ? 0.904 -16.322 0.307 1.00 96.00 303 THR A O 1
ATOM 2304 N N . PRO A 1 304 ? 1.785 -16.765 2.325 1.00 96.56 304 PRO A N 1
ATOM 2305 C CA . PRO A 1 304 ? 3.145 -16.919 1.814 1.00 96.56 304 PRO A CA 1
ATOM 2306 C C . PRO A 1 304 ? 3.283 -17.967 0.703 1.00 96.56 304 PRO A C 1
ATOM 2308 O O . PRO A 1 304 ? 4.005 -17.749 -0.267 1.00 96.56 304 PRO A O 1
ATOM 2311 N N . ALA A 1 305 ? 2.551 -19.082 0.812 1.00 96.56 305 ALA A N 1
ATOM 2312 C CA . ALA A 1 305 ? 2.528 -20.122 -0.213 1.00 96.56 305 ALA A CA 1
ATOM 2313 C C . ALA A 1 305 ? 1.938 -19.609 -1.537 1.00 96.56 305 ALA A C 1
ATOM 2315 O O . ALA A 1 305 ? 2.562 -19.791 -2.578 1.00 96.56 305 ALA A O 1
ATOM 2316 N N . GLY A 1 306 ? 0.801 -18.905 -1.488 1.00 96.81 306 GLY A N 1
ATOM 2317 C CA . GLY A 1 306 ? 0.187 -18.289 -2.668 1.00 96.81 306 GLY A CA 1
ATOM 2318 C C . GLY A 1 306 ? 1.096 -17.244 -3.319 1.00 96.81 306 GLY A C 1
ATOM 2319 O O . GLY A 1 306 ? 1.324 -17.288 -4.524 1.00 96.81 306 GLY A O 1
ATOM 2320 N N . ILE A 1 307 ? 1.728 -16.361 -2.532 1.00 97.94 307 ILE A N 1
ATOM 2321 C CA . ILE A 1 307 ? 2.709 -15.408 -3.082 1.00 97.94 307 ILE A CA 1
ATOM 2322 C C . ILE A 1 307 ? 3.868 -16.138 -3.771 1.00 97.94 307 ILE A C 1
ATOM 2324 O O . ILE A 1 307 ? 4.264 -15.735 -4.864 1.00 97.94 307 ILE A O 1
ATOM 2328 N N . ALA A 1 308 ? 4.407 -17.203 -3.174 1.00 97.19 308 ALA A N 1
ATOM 2329 C CA . ALA A 1 308 ? 5.488 -17.976 -3.783 1.00 97.19 308 ALA A CA 1
ATOM 2330 C C . ALA A 1 308 ? 5.053 -18.674 -5.085 1.00 97.19 308 ALA A C 1
ATOM 2332 O O . ALA A 1 308 ? 5.808 -18.664 -6.059 1.00 97.19 308 ALA A O 1
ATOM 2333 N N . GLU A 1 309 ? 3.844 -19.237 -5.111 1.00 97.00 309 GLU A N 1
ATOM 2334 C CA . GLU A 1 309 ? 3.247 -19.899 -6.275 1.00 97.00 309 GLU A CA 1
ATOM 2335 C C . GLU A 1 309 ?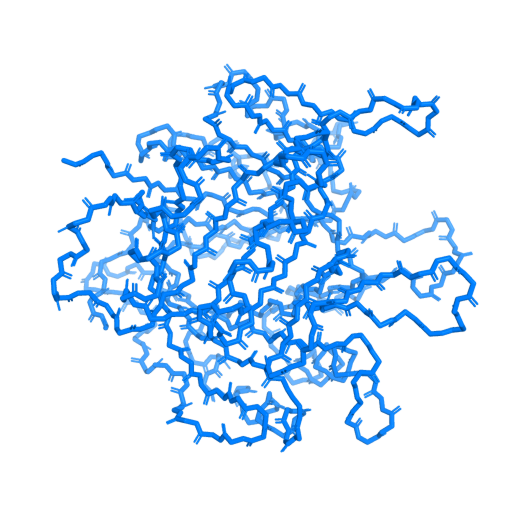 3.030 -18.916 -7.434 1.00 97.00 309 GLU A C 1
ATOM 2337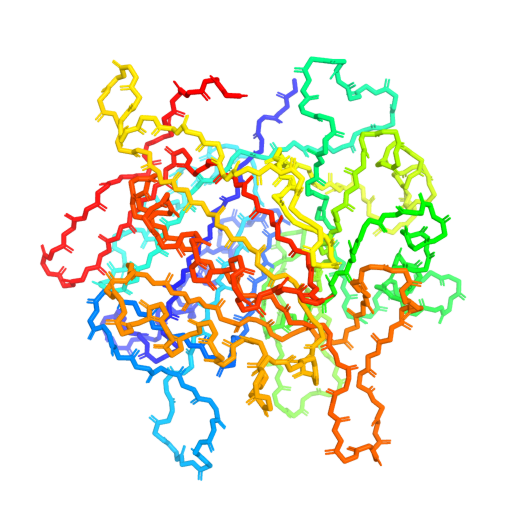 O O . GLU A 1 309 ? 3.456 -19.163 -8.565 1.00 97.00 309 GLU A O 1
ATOM 2342 N N . HIS A 1 310 ? 2.419 -17.763 -7.156 1.00 97.50 310 HIS A N 1
ATOM 2343 C CA . HIS A 1 310 ? 2.026 -16.801 -8.186 1.00 97.50 310 HIS A CA 1
ATOM 2344 C C . HIS A 1 310 ? 3.118 -15.785 -8.534 1.00 97.50 310 HIS A C 1
ATOM 2346 O O . HIS A 1 310 ? 2.953 -15.021 -9.488 1.00 97.50 310 HIS A O 1
ATOM 2352 N N . PHE A 1 311 ? 4.262 -15.776 -7.837 1.00 98.19 311 PHE A N 1
ATOM 2353 C CA . PHE A 1 311 ? 5.351 -14.837 -8.131 1.00 98.19 311 PHE A CA 1
ATOM 2354 C C . PHE A 1 311 ? 5.872 -14.963 -9.568 1.00 98.19 311 PHE A C 1
ATOM 2356 O O . PHE A 1 311 ? 6.242 -13.954 -10.159 1.00 98.19 311 PHE A O 1
ATOM 2363 N N . GLY A 1 312 ? 5.837 -16.159 -10.168 1.00 97.88 312 GLY A N 1
ATOM 2364 C CA . GLY A 1 312 ? 6.216 -16.346 -11.574 1.00 97.88 312 GLY A CA 1
ATOM 2365 C C . GLY A 1 312 ? 5.375 -15.510 -12.550 1.00 97.88 312 GLY A C 1
ATOM 2366 O O . GLY A 1 312 ? 5.895 -15.020 -13.549 1.00 97.88 312 GLY A O 1
ATOM 2367 N N . ILE A 1 313 ? 4.095 -15.269 -12.235 1.00 98.19 313 ILE A N 1
ATOM 2368 C CA . ILE A 1 313 ? 3.222 -14.385 -13.024 1.00 98.19 313 ILE A CA 1
ATOM 2369 C C . ILE A 1 313 ? 3.709 -12.942 -12.913 1.00 98.19 313 ILE A C 1
ATOM 2371 O O . ILE A 1 313 ? 3.810 -12.243 -13.920 1.00 98.19 313 ILE A O 1
ATOM 2375 N N . VAL A 1 314 ? 4.020 -12.496 -11.695 1.00 98.31 314 VAL A N 1
ATOM 2376 C CA . VAL A 1 314 ? 4.510 -11.136 -11.447 1.00 98.31 314 VAL A CA 1
ATOM 2377 C C . VAL A 1 314 ? 5.858 -10.924 -12.124 1.00 98.31 314 VAL A C 1
ATOM 2379 O O . VAL A 1 314 ? 6.054 -9.903 -12.777 1.00 98.31 314 VAL A O 1
ATOM 2382 N N . ASP A 1 315 ? 6.758 -11.901 -12.019 1.00 98.19 315 ASP A N 1
ATOM 2383 C CA . ASP A 1 315 ? 8.071 -11.898 -12.658 1.00 98.19 315 ASP A CA 1
ATOM 2384 C C . ASP A 1 315 ? 7.946 -11.744 -14.180 1.00 98.19 315 ASP A C 1
ATOM 2386 O O . ASP A 1 315 ? 8.523 -10.817 -14.748 1.00 98.19 315 ASP A O 1
ATOM 2390 N N . ALA A 1 316 ? 7.104 -12.559 -14.822 1.00 97.81 316 ALA A N 1
ATOM 2391 C CA . ALA A 1 316 ? 6.867 -12.484 -16.261 1.00 97.81 316 ALA A CA 1
ATOM 2392 C C . ALA A 1 316 ? 6.249 -11.144 -16.697 1.00 97.81 316 ALA A C 1
ATOM 2394 O O . ALA A 1 316 ? 6.717 -10.527 -17.651 1.00 97.81 316 ALA A O 1
ATOM 2395 N N . VAL A 1 317 ? 5.223 -10.658 -15.989 1.00 98.12 317 VAL A N 1
ATOM 2396 C CA . VAL A 1 317 ? 4.527 -9.409 -16.355 1.00 98.12 317 VAL A CA 1
ATOM 2397 C C . VAL A 1 317 ? 5.402 -8.167 -16.124 1.00 98.12 317 VAL A C 1
ATOM 2399 O O . VAL A 1 317 ? 5.212 -7.147 -16.780 1.00 98.12 317 VAL A O 1
ATOM 2402 N N . THR A 1 318 ? 6.393 -8.250 -15.236 1.00 97.31 318 THR A N 1
ATOM 2403 C CA . THR A 1 318 ? 7.359 -7.173 -14.945 1.00 97.31 318 THR A CA 1
ATOM 2404 C C . THR A 1 318 ? 8.735 -7.441 -15.565 1.00 97.31 318 THR A C 1
ATOM 2406 O O . THR A 1 318 ? 9.766 -7.077 -14.999 1.00 97.31 318 THR A O 1
ATOM 2409 N N . ALA A 1 319 ? 8.780 -8.135 -16.707 1.00 95.50 319 ALA A N 1
ATOM 2410 C CA . ALA A 1 319 ? 10.028 -8.511 -17.376 1.00 95.50 319 ALA A CA 1
ATOM 2411 C C . ALA A 1 319 ? 10.854 -7.315 -17.885 1.00 95.50 319 ALA A C 1
ATOM 2413 O O . ALA A 1 319 ? 12.066 -7.444 -18.014 1.00 95.50 319 ALA A O 1
ATOM 2414 N N . GLU A 1 320 ? 10.223 -6.165 -18.130 1.00 93.19 320 GLU A N 1
ATOM 2415 C CA . GLU A 1 320 ? 10.892 -4.957 -18.646 1.00 93.19 320 GLU A CA 1
ATOM 2416 C C . GLU A 1 320 ? 10.765 -3.762 -17.698 1.00 93.19 320 GLU A C 1
ATOM 2418 O O . GLU A 1 320 ? 11.723 -3.024 -17.481 1.00 93.19 320 GLU A O 1
ATOM 2423 N N . HIS A 1 321 ? 9.587 -3.578 -17.101 1.00 92.75 321 HIS A N 1
ATOM 2424 C CA . HIS A 1 321 ? 9.273 -2.403 -16.298 1.00 92.75 321 HIS A CA 1
ATOM 2425 C C . HIS A 1 321 ? 8.724 -2.776 -14.927 1.00 92.75 321 HIS A C 1
ATOM 2427 O O . HIS A 1 321 ? 8.016 -3.774 -14.764 1.00 92.75 321 HIS A O 1
ATOM 2433 N N . GLY A 1 322 ? 8.990 -1.896 -13.966 1.00 94.06 322 GLY A N 1
ATOM 2434 C CA . GLY A 1 322 ? 8.336 -1.887 -12.670 1.00 94.06 322 GLY A CA 1
ATOM 2435 C C . GLY A 1 322 ? 9.273 -2.185 -11.508 1.00 94.06 322 GLY A C 1
ATOM 2436 O O . GLY A 1 322 ? 10.362 -2.740 -11.653 1.00 94.06 322 GLY A O 1
ATOM 2437 N N . LEU A 1 323 ? 8.806 -1.813 -10.325 1.00 97.62 323 LEU A N 1
ATOM 2438 C CA . LEU A 1 323 ? 9.455 -2.061 -9.048 1.00 97.62 323 LEU A CA 1
ATOM 2439 C C . LEU A 1 323 ? 8.555 -2.988 -8.236 1.00 97.62 323 LEU A C 1
ATOM 2441 O O . LEU A 1 323 ? 7.394 -2.666 -7.991 1.00 97.62 323 LEU A O 1
ATOM 2445 N N . VAL A 1 324 ? 9.086 -4.134 -7.817 1.00 98.31 324 VAL A N 1
ATOM 2446 C CA . VAL A 1 324 ? 8.328 -5.143 -7.069 1.00 98.31 324 VAL A CA 1
ATOM 2447 C C . VAL A 1 324 ? 8.888 -5.243 -5.663 1.00 98.31 324 VAL A C 1
ATOM 2449 O O . VAL A 1 324 ? 10.065 -5.564 -5.493 1.00 98.31 324 VAL A O 1
ATOM 2452 N N . THR A 1 325 ? 8.051 -5.018 -4.655 1.00 97.88 325 THR A N 1
ATOM 2453 C CA . THR A 1 325 ? 8.415 -5.160 -3.241 1.00 97.88 325 THR A CA 1
ATOM 2454 C C . THR A 1 325 ? 7.610 -6.263 -2.570 1.00 97.88 325 THR A C 1
ATOM 2456 O O . THR A 1 325 ? 6.479 -6.534 -2.960 1.00 97.88 325 THR A O 1
ATOM 2459 N N . SER A 1 326 ? 8.195 -6.902 -1.556 1.00 97.19 326 SER A N 1
ATOM 2460 C CA . SER A 1 326 ? 7.558 -7.915 -0.715 1.00 97.19 326 SER A CA 1
ATOM 2461 C C . SER A 1 326 ? 7.724 -7.585 0.764 1.00 97.19 326 SER A C 1
ATOM 2463 O O . SER A 1 326 ? 8.823 -7.248 1.213 1.00 97.19 326 SER A O 1
ATOM 2465 N N . GLU A 1 327 ? 6.653 -7.757 1.530 1.00 94.69 327 GLU A N 1
ATOM 2466 C CA . GLU A 1 327 ? 6.640 -7.605 2.982 1.00 94.69 327 GLU A CA 1
ATOM 2467 C C . GLU A 1 327 ? 5.738 -8.648 3.651 1.00 94.69 327 GLU A C 1
ATOM 2469 O O . GLU A 1 327 ? 4.744 -9.107 3.084 1.00 94.69 327 GLU A O 1
ATOM 2474 N N . MET A 1 328 ? 6.100 -9.035 4.872 1.00 94.12 328 MET A N 1
ATOM 2475 C CA . MET A 1 328 ? 5.265 -9.876 5.727 1.00 94.12 328 MET A CA 1
ATOM 2476 C C . MET A 1 328 ? 4.189 -9.018 6.387 1.00 94.12 328 MET A C 1
ATOM 2478 O O . MET A 1 328 ? 4.488 -7.968 6.958 1.00 94.12 328 MET A O 1
ATOM 2482 N N . LEU A 1 329 ? 2.959 -9.513 6.364 1.00 94.81 329 LEU A N 1
ATOM 2483 C CA . LEU A 1 329 ? 1.834 -8.958 7.095 1.00 94.81 329 LEU A CA 1
ATOM 2484 C C . LEU A 1 329 ? 1.608 -9.787 8.369 1.00 94.81 329 LEU A C 1
ATOM 2486 O O . LEU A 1 329 ? 1.200 -10.949 8.271 1.00 94.81 329 LEU A O 1
ATOM 2490 N N . PRO A 1 330 ? 1.856 -9.213 9.560 1.00 93.62 330 PRO A N 1
ATOM 2491 C CA . PRO A 1 330 ? 1.771 -9.949 10.821 1.00 93.62 330 PRO A CA 1
ATOM 2492 C C . PRO A 1 330 ? 0.338 -10.227 11.269 1.00 93.62 330 PRO A C 1
ATOM 2494 O O . PRO A 1 330 ? 0.129 -11.056 12.144 1.00 93.62 330 PRO A O 1
ATOM 2497 N N . ALA A 1 331 ? -0.636 -9.512 10.720 1.00 94.94 331 ALA A N 1
ATOM 2498 C CA . ALA A 1 331 ? -2.039 -9.676 11.041 1.00 94.94 331 ALA A CA 1
ATOM 2499 C C . ALA A 1 331 ? -2.870 -9.373 9.800 1.00 94.94 331 ALA A C 1
ATOM 2501 O O . ALA A 1 331 ? -2.709 -8.324 9.165 1.00 94.94 331 ALA A O 1
ATOM 2502 N N . ALA A 1 332 ? -3.774 -10.286 9.473 1.00 96.06 332 ALA A N 1
ATOM 2503 C CA . ALA A 1 332 ? -4.725 -10.113 8.398 1.00 96.06 332 ALA A CA 1
ATOM 2504 C C . ALA A 1 332 ? -6.002 -10.890 8.704 1.00 96.06 332 ALA A C 1
ATOM 2506 O O . ALA A 1 332 ? -5.958 -12.076 9.024 1.00 96.06 332 ALA A O 1
ATOM 2507 N N . LEU A 1 333 ? -7.138 -10.219 8.561 1.00 95.62 333 LEU A N 1
ATOM 2508 C CA . LEU A 1 333 ? -8.462 -10.784 8.741 1.00 95.62 333 LEU A CA 1
ATOM 2509 C C . LEU A 1 333 ? -9.234 -10.648 7.438 1.00 95.62 333 LEU A C 1
ATOM 2511 O O . LEU A 1 333 ? -9.595 -9.544 7.026 1.00 95.62 333 LEU A O 1
ATOM 2515 N N . LEU A 1 334 ? -9.502 -11.782 6.804 1.00 93.62 334 LEU A N 1
ATOM 2516 C CA . LEU A 1 334 ? -10.378 -11.855 5.650 1.00 93.62 334 LEU A CA 1
ATOM 2517 C C . LEU A 1 334 ? -11.786 -12.225 6.111 1.00 93.62 334 LEU A C 1
ATOM 2519 O O . LEU A 1 334 ? -11.975 -13.264 6.747 1.00 93.62 334 LEU A O 1
ATOM 2523 N N . ARG A 1 335 ? -12.774 -11.412 5.734 1.00 91.69 335 ARG A N 1
ATOM 2524 C CA . ARG A 1 335 ? -14.191 -11.712 5.940 1.00 91.69 335 ARG A CA 1
ATOM 2525 C C . ARG A 1 335 ? -14.929 -11.806 4.617 1.00 91.69 335 ARG A C 1
ATOM 2527 O O . ARG A 1 335 ? -14.776 -10.957 3.739 1.00 91.69 335 ARG A O 1
ATOM 2534 N N . ASP A 1 336 ? -15.757 -12.834 4.503 1.00 88.38 336 ASP A N 1
ATOM 2535 C CA . ASP A 1 336 ? -16.717 -13.005 3.425 1.00 88.38 336 ASP A CA 1
ATOM 2536 C C . ASP A 1 336 ? -18.027 -13.614 3.951 1.00 88.38 336 ASP A C 1
ATOM 2538 O O . ASP A 1 336 ? -18.254 -14.829 3.921 1.00 88.38 336 ASP A O 1
ATOM 2542 N N . GLY A 1 337 ? -18.908 -12.749 4.460 1.00 85.56 337 GLY A N 1
ATOM 2543 C CA . GLY A 1 337 ? -20.153 -13.172 5.093 1.00 85.56 337 GLY A CA 1
ATOM 2544 C C . GLY A 1 337 ? -19.863 -13.964 6.366 1.00 85.56 337 GLY A C 1
ATOM 2545 O O . GLY A 1 337 ? -19.275 -13.436 7.302 1.00 85.56 337 GLY A O 1
ATOM 2546 N N . THR A 1 338 ? -20.267 -15.233 6.400 1.00 83.50 338 THR A N 1
ATOM 2547 C CA . THR A 1 338 ? -20.014 -16.135 7.536 1.00 83.50 338 THR A CA 1
ATOM 2548 C C . THR A 1 338 ? -18.608 -16.731 7.533 1.00 83.50 338 THR A C 1
ATOM 2550 O O . THR A 1 338 ? -18.190 -17.308 8.533 1.00 83.50 338 THR A O 1
ATOM 2553 N N . HIS A 1 339 ? -17.874 -16.625 6.422 1.00 85.62 339 HIS A N 1
ATOM 2554 C CA . HIS A 1 339 ? -16.521 -17.154 6.323 1.00 85.62 339 HIS A CA 1
ATOM 2555 C C . HIS A 1 339 ? -15.520 -16.119 6.825 1.00 85.62 339 HIS A C 1
ATOM 2557 O O . HIS A 1 339 ? -15.488 -14.980 6.359 1.00 85.62 339 HIS A O 1
ATOM 2563 N N . CYS A 1 340 ? -14.682 -16.543 7.761 1.00 88.19 340 CYS A N 1
ATOM 2564 C CA . CYS A 1 340 ? -13.645 -15.730 8.369 1.00 88.19 340 CYS A CA 1
ATOM 2565 C C . CYS A 1 340 ? -12.326 -16.509 8.324 1.00 88.19 340 CYS A C 1
ATOM 2567 O O . CYS A 1 340 ? -12.317 -17.706 8.620 1.00 88.19 340 CYS A O 1
ATOM 2569 N N . ARG A 1 341 ? -11.229 -15.864 7.923 1.00 88.69 341 ARG A N 1
ATOM 2570 C CA . ARG A 1 341 ? -9.880 -16.455 7.937 1.00 88.69 341 ARG A CA 1
ATOM 2571 C C . ARG A 1 341 ? -8.864 -15.461 8.486 1.00 88.69 341 ARG A C 1
ATOM 2573 O O . ARG A 1 341 ? -8.940 -14.272 8.172 1.00 88.69 341 ARG A O 1
ATOM 2580 N N . GLY A 1 342 ? -7.899 -15.970 9.245 1.00 90.75 342 GLY A N 1
ATOM 2581 C CA . GLY A 1 342 ? -6.882 -15.168 9.918 1.00 90.75 342 GLY A CA 1
ATOM 2582 C C . GLY A 1 342 ? -7.404 -14.422 11.150 1.00 90.75 342 GLY A C 1
ATOM 2583 O O . GLY A 1 342 ? -8.407 -14.798 11.757 1.00 90.75 342 GLY A O 1
ATOM 2584 N N . GLY A 1 343 ? -6.699 -13.362 11.536 1.00 93.19 343 GLY A N 1
ATOM 2585 C CA . GLY A 1 343 ? -6.942 -12.602 12.758 1.00 93.19 343 GLY A CA 1
ATOM 2586 C C . GLY A 1 343 ? -6.185 -11.277 12.771 1.00 93.19 343 GLY A C 1
ATOM 2587 O O . GLY A 1 343 ? -5.286 -11.049 11.962 1.00 93.19 343 GLY A O 1
ATOM 2588 N N . LEU A 1 344 ? -6.561 -10.391 13.699 1.00 93.12 344 LEU A N 1
ATOM 2589 C CA . LEU A 1 344 ? -5.914 -9.081 13.875 1.00 93.12 344 LEU A CA 1
ATOM 2590 C C . LEU A 1 344 ? -4.891 -9.051 15.021 1.00 93.12 344 LEU A C 1
ATOM 2592 O O . LEU A 1 344 ? -4.284 -8.016 15.285 1.00 93.12 344 LEU A O 1
ATOM 2596 N N . SER A 1 345 ? -4.663 -10.197 15.666 1.00 89.50 345 SER A N 1
ATOM 2597 C CA . SER A 1 345 ? -3.541 -10.397 16.581 1.00 89.50 345 SER A CA 1
ATOM 2598 C C . SER A 1 345 ? -2.235 -10.425 15.795 1.00 89.50 345 SER A C 1
ATOM 2600 O O . SER A 1 345 ? -2.093 -11.179 14.838 1.00 89.50 345 SER A O 1
ATOM 2602 N N . LEU A 1 346 ? -1.280 -9.594 16.203 1.00 86.62 346 LEU A N 1
ATOM 2603 C CA . LEU A 1 346 ? -0.021 -9.414 15.491 1.00 86.62 346 LEU A CA 1
ATOM 2604 C C . LEU A 1 346 ? 0.954 -10.564 15.735 1.00 86.62 346 LEU A C 1
ATOM 2606 O O . LEU A 1 346 ? 1.598 -10.620 16.787 1.00 86.62 346 LEU A O 1
ATOM 2610 N N . GLY A 1 347 ? 1.166 -11.375 14.705 1.00 79.19 347 GLY A N 1
ATOM 2611 C CA . GLY A 1 347 ? 2.188 -12.405 14.690 1.00 79.19 347 GLY A CA 1
ATOM 2612 C C . GLY A 1 347 ? 3.604 -11.862 14.897 1.00 79.19 347 GLY A C 1
ATOM 2613 O O . GLY A 1 347 ? 3.917 -10.690 14.616 1.00 79.19 347 GLY A O 1
ATOM 2614 N N . ARG A 1 348 ? 4.480 -12.714 15.425 1.00 81.25 348 ARG A N 1
ATOM 2615 C CA . ARG A 1 348 ? 5.887 -12.429 15.720 1.00 81.25 348 ARG A CA 1
ATOM 2616 C C . ARG A 1 348 ? 6.776 -13.347 14.894 1.00 81.25 348 ARG A C 1
ATOM 2618 O O . ARG A 1 348 ? 7.158 -14.431 15.317 1.00 81.25 348 ARG A O 1
ATOM 2625 N N . HIS A 1 349 ? 7.178 -12.860 13.726 1.00 78.25 349 HIS A N 1
ATOM 2626 C CA . HIS A 1 349 ? 8.176 -13.524 12.898 1.00 78.25 349 HIS A CA 1
ATOM 2627 C C . HIS A 1 349 ? 9.292 -12.545 12.533 1.00 78.25 349 HIS A C 1
ATOM 2629 O O . HIS A 1 349 ? 9.031 -11.445 12.037 1.00 78.25 349 HIS A O 1
ATOM 2635 N N . ARG A 1 350 ? 10.541 -12.930 12.817 1.00 72.75 350 ARG A N 1
ATOM 2636 C CA . ARG A 1 350 ? 11.731 -12.205 12.361 1.00 72.75 350 ARG A CA 1
ATOM 2637 C C . ARG A 1 350 ? 12.171 -12.831 11.046 1.00 72.75 350 ARG A C 1
ATOM 2639 O O . ARG A 1 350 ? 12.521 -14.004 11.025 1.00 72.75 350 ARG A O 1
ATOM 2646 N N . TYR A 1 351 ? 12.138 -12.030 9.995 1.00 63.66 351 TYR A N 1
ATOM 2647 C CA . TYR A 1 351 ? 12.610 -12.347 8.653 1.00 63.66 351 TYR A CA 1
ATOM 2648 C C . TYR A 1 351 ? 13.566 -11.251 8.215 1.00 63.66 351 TYR A C 1
ATOM 2650 O O . TYR A 1 351 ? 13.569 -10.184 8.884 1.00 63.66 351 TYR A O 1
#